Protein AF-A0A6P0UBP1-F1 (afdb_monomer_lite)

Foldseek 3Di:
DVVVVVVVCVVCVVVVVVVVVVVVCCVVPVCCPPLVVVQVVLLVVLVVLLLCLVQVVQVVVVAGAPQSVLLVVVLCLQLLLLQADLPDPPHLDVVHDHDDSVPSVVVSVVSSVVLVVQLVCCCVPVVPGSVVSNVVSNVVSVVVSQVSCQDPPVGNDDRDRGDPVVCCCQQNFDDDPPDTHGVSSVVSVVVVCVVVVVD

Radius of gyration: 21.6 Å; chains: 1; bounding box: 49×69×54 Å

Structure (mmCIF, N/CA/C/O backbone):
data_AF-A0A6P0UBP1-F1
#
_entry.id   AF-A0A6P0UBP1-F1
#
loop_
_atom_site.group_PDB
_atom_site.id
_atom_site.type_symbol
_atom_site.label_atom_id
_atom_site.label_alt_id
_atom_site.label_comp_id
_atom_site.label_asym_id
_atom_site.label_entity_id
_atom_site.label_seq_id
_atom_site.pdbx_PDB_ins_code
_atom_site.Cartn_x
_atom_site.Cartn_y
_atom_site.Cartn_z
_atom_site.occupancy
_atom_site.B_iso_or_equiv
_atom_site.auth_seq_id
_atom_site.auth_comp_id
_atom_site.auth_asym_id
_atom_site.auth_atom_id
_atom_site.pdbx_PDB_model_num
ATOM 1 N N . MET A 1 1 ? -15.868 47.331 -13.876 1.00 67.62 1 MET A N 1
ATOM 2 C CA . MET A 1 1 ? -14.849 46.572 -14.632 1.00 67.62 1 MET A CA 1
ATOM 3 C C . MET A 1 1 ? -13.857 45.851 -13.717 1.00 67.62 1 MET A C 1
ATOM 5 O O . MET A 1 1 ? -13.896 44.632 -13.694 1.00 67.62 1 MET A O 1
ATOM 9 N N . ILE A 1 2 ? -13.060 46.547 -12.890 1.00 74.06 2 ILE A N 1
ATOM 10 C CA . ILE A 1 2 ? -12.062 45.907 -11.998 1.00 74.06 2 ILE A CA 1
ATOM 11 C C . ILE A 1 2 ? -12.699 44.874 -11.054 1.00 74.06 2 ILE A C 1
ATOM 13 O O . ILE A 1 2 ? -12.307 43.718 -11.100 1.00 74.06 2 ILE A O 1
ATOM 17 N N . LYS A 1 3 ? -13.760 45.232 -10.310 1.00 76.06 3 LYS A N 1
ATOM 18 C CA . LYS A 1 3 ? -14.476 44.295 -9.412 1.00 76.06 3 LYS A CA 1
ATOM 19 C C . LYS A 1 3 ? -15.009 43.037 -10.115 1.00 76.06 3 LYS A C 1
ATOM 21 O O . LYS A 1 3 ? -15.098 41.980 -9.509 1.00 76.06 3 LYS A O 1
ATOM 26 N N . GLN A 1 4 ? -15.358 43.145 -11.396 1.00 77.88 4 GLN A N 1
ATOM 27 C CA . GLN A 1 4 ? -15.897 42.035 -12.183 1.00 77.88 4 GLN A CA 1
ATOM 28 C C . GLN A 1 4 ? -14.786 41.056 -12.588 1.00 77.88 4 GLN A C 1
ATOM 30 O O . GLN A 1 4 ? -14.980 39.847 -12.516 1.00 77.88 4 GLN A O 1
ATOM 35 N N . ILE A 1 5 ? -13.599 41.582 -12.912 1.00 79.31 5 ILE A N 1
ATOM 36 C CA . ILE A 1 5 ? -12.385 40.793 -13.152 1.00 79.31 5 ILE A CA 1
ATOM 37 C C . ILE A 1 5 ? -11.929 40.118 -11.853 1.00 79.31 5 ILE A C 1
ATOM 39 O O . ILE A 1 5 ? -11.641 38.926 -11.860 1.00 79.31 5 ILE A O 1
ATOM 43 N N . THR A 1 6 ? -11.922 40.835 -10.722 1.00 80.44 6 THR A N 1
ATOM 44 C CA . THR A 1 6 ? -11.513 40.262 -9.428 1.00 80.44 6 THR A CA 1
ATOM 45 C C . THR A 1 6 ? -12.426 39.113 -9.005 1.00 80.44 6 THR A C 1
ATOM 47 O O . THR A 1 6 ? -11.935 38.059 -8.617 1.00 80.44 6 THR A O 1
ATOM 50 N N . ASN A 1 7 ? -13.744 39.268 -9.157 1.00 82.31 7 ASN A N 1
ATOM 51 C CA . ASN A 1 7 ? -14.704 38.209 -8.838 1.00 82.31 7 ASN A CA 1
ATOM 52 C C . ASN A 1 7 ? -14.548 36.988 -9.756 1.00 82.31 7 ASN A C 1
ATOM 54 O O . ASN A 1 7 ? -14.632 35.855 -9.290 1.00 82.31 7 ASN A O 1
ATOM 58 N N . TRP A 1 8 ? -14.276 37.195 -11.048 1.00 88.19 8 TRP A N 1
ATOM 59 C CA . TRP A 1 8 ? -14.018 36.093 -11.976 1.00 88.19 8 TRP A CA 1
ATOM 60 C C . TRP A 1 8 ? -12.727 35.337 -11.630 1.00 88.19 8 TRP A C 1
ATOM 62 O O . TRP A 1 8 ? -12.721 34.106 -11.630 1.00 88.19 8 TRP A O 1
ATOM 72 N N . VAL A 1 9 ? -11.657 36.057 -11.276 1.00 86.44 9 VAL A N 1
ATOM 73 C CA . VAL A 1 9 ? -10.382 35.467 -10.835 1.00 86.44 9 VAL A CA 1
ATOM 74 C C . VAL A 1 9 ? -10.560 34.699 -9.531 1.00 86.44 9 VAL A C 1
ATOM 76 O O . VAL A 1 9 ? -10.095 33.571 -9.433 1.00 86.44 9 VAL A O 1
ATOM 79 N N . MET A 1 10 ? -11.264 35.264 -8.549 1.00 86.88 10 MET A N 1
ATOM 80 C CA . MET A 1 10 ? -11.514 34.592 -7.272 1.00 86.88 10 MET A CA 1
ATOM 81 C C . MET A 1 10 ? -12.357 33.323 -7.439 1.00 86.88 10 MET A C 1
ATOM 83 O O . MET A 1 10 ? -12.044 32.305 -6.827 1.00 86.88 10 MET A O 1
ATOM 87 N N . ASN A 1 11 ? -13.361 33.346 -8.318 1.00 90.44 11 ASN A N 1
ATOM 88 C CA . ASN A 1 11 ? -14.193 32.174 -8.597 1.00 90.44 11 ASN A CA 1
ATOM 89 C C . ASN A 1 11 ? -13.438 31.066 -9.352 1.00 90.44 11 ASN A C 1
ATOM 91 O O . ASN A 1 11 ? -13.794 29.898 -9.228 1.00 90.44 11 ASN A O 1
ATOM 95 N N . ASN A 1 12 ? -12.390 31.411 -10.108 1.00 92.56 12 ASN A N 1
ATOM 96 C CA . ASN A 1 12 ? -11.576 30.463 -10.879 1.00 92.56 12 ASN A CA 1
ATOM 97 C C . ASN A 1 12 ? -10.150 30.302 -10.329 1.00 92.56 12 ASN A C 1
ATOM 99 O O . ASN A 1 12 ? -9.279 29.768 -11.018 1.00 92.56 12 ASN A O 1
ATOM 103 N N . ALA A 1 13 ? -9.896 30.746 -9.095 1.00 91.00 13 ALA A N 1
ATOM 104 C CA . ALA A 1 13 ? -8.548 30.854 -8.545 1.00 91.00 13 ALA A CA 1
ATOM 105 C C . ALA A 1 13 ? -7.809 29.508 -8.544 1.00 91.00 13 ALA A C 1
ATOM 107 O O . ALA A 1 13 ? -6.646 29.457 -8.927 1.00 91.00 13 ALA A O 1
ATOM 108 N N . ILE A 1 14 ? -8.493 28.410 -8.200 1.00 93.06 14 ILE A N 1
ATOM 109 C CA . ILE A 1 14 ? -7.911 27.057 -8.211 1.00 93.06 14 ILE A CA 1
ATOM 110 C C . ILE A 1 14 ? -7.446 26.658 -9.615 1.00 93.06 14 ILE A C 1
ATOM 112 O O . ILE A 1 14 ? -6.337 26.152 -9.767 1.00 93.06 14 ILE A O 1
ATOM 116 N N . TYR A 1 15 ? -8.255 26.914 -10.646 1.00 92.50 15 TYR A N 1
ATOM 117 C CA . TYR A 1 15 ? -7.890 26.589 -12.026 1.00 92.50 15 TYR A CA 1
ATOM 118 C C . TYR A 1 15 ? -6.732 27.457 -12.520 1.00 92.50 15 TYR A C 1
ATOM 120 O O . TYR A 1 15 ? -5.815 26.950 -13.161 1.00 92.50 15 TYR A O 1
ATOM 128 N N . LEU A 1 16 ? -6.735 28.749 -12.179 1.00 91.81 16 LEU A N 1
ATOM 129 C CA . LEU A 1 16 ? -5.646 29.665 -12.523 1.00 91.81 16 LEU A CA 1
ATOM 130 C C . LEU A 1 16 ? -4.331 29.255 -11.852 1.00 91.81 16 LEU A C 1
ATOM 132 O O . LEU A 1 16 ? -3.299 29.202 -12.518 1.00 91.81 16 LEU A O 1
ATOM 136 N N . VAL A 1 17 ? -4.372 28.912 -10.563 1.00 93.19 17 VAL A N 1
ATOM 137 C CA . VAL A 1 17 ? -3.209 28.407 -9.822 1.00 93.19 17 VAL A CA 1
ATOM 138 C C . VAL A 1 17 ? -2.720 27.088 -10.420 1.00 93.19 17 VAL A C 1
ATOM 140 O O . VAL A 1 17 ? -1.518 26.935 -10.613 1.00 93.19 17 VAL A O 1
ATOM 143 N N . LEU A 1 18 ? -3.622 26.165 -10.773 1.00 92.19 18 LEU A N 1
ATOM 144 C CA . LEU A 1 18 ? -3.266 24.899 -11.420 1.00 92.19 18 LEU A CA 1
ATOM 145 C C . LEU A 1 18 ? -2.544 25.129 -12.753 1.00 92.19 18 LEU A C 1
ATOM 147 O O . LEU A 1 18 ? -1.482 24.556 -12.972 1.00 92.19 18 LEU A O 1
ATOM 151 N N . VAL A 1 19 ? -3.087 25.981 -13.628 1.00 92.75 19 VAL A N 1
ATOM 152 C CA . VAL A 1 19 ? -2.469 26.294 -14.928 1.00 92.75 19 VAL A CA 1
ATOM 153 C C . VAL A 1 19 ? -1.099 26.941 -14.737 1.00 92.75 19 VAL A C 1
ATOM 155 O O . VAL A 1 19 ? -0.136 26.538 -15.386 1.00 92.75 19 VAL A O 1
ATOM 158 N N . LEU A 1 20 ? -0.985 27.903 -13.82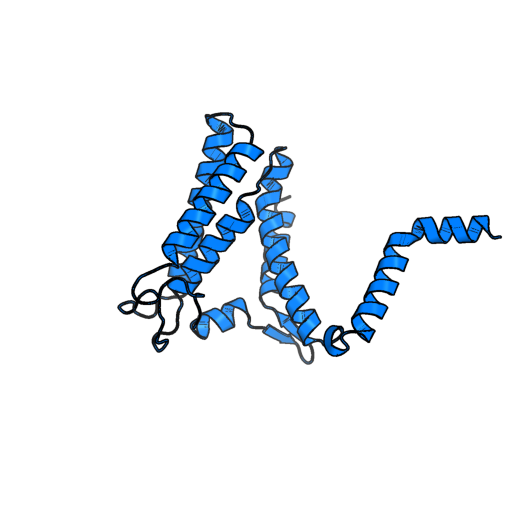0 1.00 93.69 20 LEU A N 1
ATOM 159 C CA . LEU A 1 20 ? 0.281 28.577 -13.535 1.00 93.69 20 LEU A CA 1
ATOM 160 C C . LEU A 1 20 ? 1.331 27.590 -13.005 1.00 93.69 20 LEU A C 1
ATOM 162 O O . LEU A 1 20 ? 2.481 27.618 -13.441 1.00 93.69 20 LEU A O 1
ATOM 166 N N . LEU A 1 21 ? 0.923 26.672 -12.128 1.00 92.00 21 LEU A N 1
ATOM 167 C CA . LEU A 1 21 ? 1.780 25.620 -11.589 1.00 92.00 21 LEU A CA 1
ATOM 168 C C . LEU A 1 21 ? 2.218 24.625 -12.674 1.00 92.00 21 LEU A C 1
ATOM 170 O O . LEU A 1 21 ? 3.392 24.270 -12.724 1.00 92.00 21 LEU A O 1
ATOM 174 N N . LEU A 1 22 ? 1.321 24.226 -13.583 1.00 89.62 22 LEU A N 1
ATOM 175 C CA . LEU A 1 22 ? 1.662 23.365 -14.722 1.00 89.62 22 LEU A CA 1
ATOM 176 C C . LEU A 1 22 ? 2.688 24.026 -15.649 1.00 89.62 22 LEU A C 1
ATOM 178 O O . LEU A 1 22 ? 3.650 23.371 -16.051 1.00 89.62 22 LEU A O 1
ATOM 182 N N . ILE A 1 23 ? 2.520 25.317 -15.951 1.00 92.06 23 ILE A N 1
ATOM 183 C CA . ILE A 1 23 ? 3.485 26.080 -16.754 1.00 92.06 23 ILE A CA 1
ATOM 184 C C . ILE A 1 23 ? 4.836 26.131 -16.035 1.00 92.06 23 ILE A C 1
ATOM 186 O O . ILE A 1 23 ? 5.855 25.792 -16.633 1.00 92.06 23 ILE A O 1
ATOM 190 N N . ALA A 1 24 ? 4.851 26.493 -14.749 1.00 93.31 24 ALA A N 1
ATOM 191 C CA . ALA A 1 24 ? 6.080 26.579 -13.965 1.00 93.31 24 ALA A CA 1
ATOM 192 C C . ALA A 1 24 ? 6.831 25.236 -13.913 1.00 93.31 24 ALA A C 1
ATOM 194 O O . ALA A 1 24 ? 8.033 25.195 -14.169 1.00 93.31 24 ALA A O 1
ATOM 195 N N . ILE A 1 25 ? 6.125 24.133 -13.646 1.00 88.62 25 ILE A N 1
ATOM 196 C CA . ILE A 1 25 ? 6.719 22.790 -13.600 1.00 88.62 25 ILE A CA 1
ATOM 197 C C . ILE A 1 25 ? 7.245 22.376 -14.974 1.00 88.62 25 ILE A C 1
ATOM 199 O O . ILE A 1 25 ? 8.345 21.844 -15.051 1.00 88.62 25 ILE A O 1
ATOM 203 N N . THR A 1 26 ? 6.508 22.656 -16.050 1.00 88.88 26 THR A N 1
ATOM 204 C CA . THR A 1 26 ? 6.936 22.317 -17.417 1.00 88.88 26 THR A CA 1
ATOM 205 C C . THR A 1 26 ? 8.206 23.071 -17.816 1.00 88.88 26 THR A C 1
ATOM 207 O O . THR A 1 26 ? 9.082 22.504 -18.461 1.00 88.88 26 THR A O 1
ATOM 210 N N . VAL A 1 27 ? 8.333 24.340 -17.416 1.00 91.62 27 VAL A N 1
ATOM 211 C CA . VAL A 1 27 ? 9.541 25.139 -17.681 1.00 91.62 27 VAL A CA 1
ATOM 212 C C . VAL A 1 27 ? 10.742 24.611 -16.889 1.00 91.62 27 VAL A C 1
ATOM 214 O O . VAL A 1 27 ? 11.847 24.565 -17.420 1.00 91.62 27 VAL A O 1
ATOM 217 N N . ILE A 1 28 ? 10.536 24.199 -15.633 1.00 91.62 28 ILE A N 1
ATOM 218 C CA . ILE A 1 28 ? 11.605 23.670 -14.767 1.00 91.62 28 ILE A CA 1
ATOM 219 C C . ILE A 1 28 ? 12.001 22.239 -15.166 1.00 91.62 28 ILE A C 1
ATOM 221 O O . ILE A 1 28 ? 13.173 21.877 -15.093 1.00 91.62 28 ILE A O 1
ATOM 225 N N . SER A 1 29 ? 11.036 21.420 -15.581 1.00 86.94 29 SER A N 1
ATOM 226 C CA . SER A 1 29 ? 11.220 20.021 -15.964 1.00 86.94 29 SER A CA 1
ATOM 227 C C . SER A 1 29 ? 10.433 19.730 -17.247 1.00 86.94 29 SER A C 1
ATOM 229 O O . SER A 1 29 ? 9.265 19.337 -17.183 1.00 86.94 29 SER A O 1
ATOM 231 N N . PRO A 1 30 ? 11.062 19.893 -18.426 1.00 81.19 30 PRO A N 1
ATOM 232 C CA . PRO A 1 30 ? 10.423 19.627 -19.718 1.00 81.19 30 PRO A CA 1
ATOM 233 C C . PRO A 1 30 ? 9.911 18.186 -19.845 1.00 81.19 30 PRO A C 1
ATOM 235 O O . PRO A 1 30 ? 8.901 17.933 -20.501 1.00 81.19 30 PRO A O 1
ATOM 238 N N . ASP A 1 31 ? 10.561 17.250 -19.146 1.00 83.06 31 ASP A N 1
ATOM 239 C CA . ASP A 1 31 ? 10.166 15.844 -19.105 1.00 83.06 31 ASP A CA 1
ATOM 240 C C . ASP A 1 31 ? 8.801 15.628 -18.442 1.00 83.06 31 ASP A C 1
ATOM 242 O O . ASP A 1 31 ? 8.180 14.582 -18.642 1.00 83.06 31 ASP A O 1
ATOM 246 N N . PHE A 1 32 ? 8.290 16.591 -17.669 1.00 82.94 32 PHE A N 1
ATOM 247 C CA . PHE A 1 32 ? 6.995 16.489 -16.994 1.00 82.94 32 PHE A CA 1
ATOM 248 C C . PHE A 1 32 ? 5.847 16.163 -17.961 1.00 82.94 32 PHE A C 1
ATOM 250 O O . PHE A 1 32 ? 4.987 15.350 -17.629 1.00 82.94 32 PHE A O 1
ATOM 257 N N . LEU A 1 33 ? 5.865 16.735 -19.171 1.00 82.00 33 LEU A N 1
ATOM 258 C CA . LEU A 1 33 ? 4.826 16.510 -20.182 1.00 82.00 33 LEU A CA 1
ATOM 259 C C . LEU A 1 33 ? 5.027 15.237 -21.018 1.00 82.00 33 LEU A C 1
ATOM 261 O O . LEU A 1 33 ? 4.259 14.981 -21.947 1.00 82.00 33 LEU A O 1
ATOM 265 N N . THR A 1 34 ? 6.039 14.424 -20.716 1.00 86.44 34 THR A N 1
ATOM 266 C CA . THR A 1 34 ? 6.262 13.170 -21.441 1.00 86.44 34 THR A CA 1
ATOM 267 C C . THR A 1 34 ? 5.160 12.158 -21.142 1.00 86.44 34 THR A C 1
ATOM 269 O O . THR A 1 34 ? 4.680 12.031 -20.013 1.00 86.44 34 THR A O 1
ATOM 272 N N . VAL A 1 35 ? 4.794 11.371 -22.158 1.00 82.12 35 VAL A N 1
ATOM 273 C CA . VAL A 1 35 ? 3.795 10.294 -22.036 1.00 82.12 35 VAL A CA 1
ATOM 274 C C . VAL A 1 35 ? 4.178 9.311 -20.923 1.00 82.12 35 VAL A C 1
ATOM 276 O O . VAL A 1 35 ? 3.316 8.863 -20.171 1.00 82.12 35 VAL A O 1
ATOM 279 N N . ASN A 1 36 ? 5.476 9.045 -20.751 1.00 83.19 36 ASN A N 1
ATOM 280 C CA . ASN A 1 36 ? 5.981 8.180 -19.690 1.00 83.19 36 ASN A CA 1
ATOM 281 C C . ASN A 1 36 ? 5.709 8.746 -18.283 1.00 83.19 36 ASN A C 1
ATOM 283 O O . ASN A 1 36 ? 5.250 8.018 -17.404 1.00 83.19 36 ASN A O 1
ATOM 287 N N . ASN A 1 37 ? 5.917 10.048 -18.062 1.00 86.12 37 ASN A N 1
ATOM 288 C CA . ASN A 1 37 ? 5.605 10.661 -16.769 1.00 86.12 37 ASN A CA 1
ATOM 289 C C . ASN A 1 37 ? 4.101 10.684 -16.492 1.00 86.12 37 ASN A C 1
ATOM 291 O O . ASN A 1 37 ? 3.683 10.329 -15.388 1.00 86.12 37 ASN A O 1
ATOM 295 N N . PHE A 1 38 ? 3.273 10.993 -17.493 1.00 84.62 38 PHE A N 1
ATOM 296 C CA . PHE A 1 38 ? 1.819 10.859 -17.362 1.00 84.62 38 PHE A CA 1
ATOM 297 C C . PHE A 1 38 ? 1.407 9.434 -16.980 1.00 84.62 38 PHE A C 1
ATOM 299 O O . PHE A 1 38 ? 0.596 9.241 -16.072 1.00 84.62 38 PHE A O 1
ATOM 306 N N . ARG A 1 39 ? 2.010 8.425 -17.612 1.00 84.12 39 ARG A N 1
ATOM 307 C CA . ARG A 1 39 ? 1.770 7.011 -17.317 1.00 84.12 39 ARG A CA 1
ATOM 308 C C . ARG A 1 39 ? 2.142 6.643 -15.876 1.00 84.12 39 ARG A C 1
ATOM 310 O O . ARG A 1 39 ? 1.364 5.973 -15.190 1.00 84.12 39 ARG A O 1
ATOM 317 N N . LEU A 1 40 ? 3.290 7.109 -15.386 1.00 86.06 40 LEU A N 1
ATOM 318 C CA . LEU A 1 40 ? 3.711 6.906 -13.996 1.00 86.06 40 LEU A CA 1
ATOM 319 C C . LEU A 1 40 ? 2.757 7.591 -13.010 1.00 86.06 40 LEU A C 1
ATOM 321 O O . LEU A 1 40 ? 2.355 6.973 -12.022 1.00 86.06 40 LEU A O 1
ATOM 325 N N . ILE A 1 41 ? 2.333 8.825 -13.296 1.00 88.69 41 ILE A N 1
ATOM 326 C CA . ILE A 1 41 ? 1.354 9.554 -12.476 1.00 88.69 41 ILE A CA 1
ATOM 327 C C . ILE A 1 41 ? 0.034 8.778 -12.401 1.00 88.69 41 ILE A C 1
ATOM 329 O O . ILE A 1 41 ? -0.484 8.562 -11.304 1.00 88.69 41 ILE A O 1
ATOM 333 N N . LEU A 1 42 ? -0.488 8.307 -13.538 1.00 86.88 42 LEU A N 1
ATOM 334 C CA . LEU A 1 42 ? -1.724 7.519 -13.587 1.00 86.88 42 LEU A CA 1
ATOM 335 C C . LEU A 1 42 ? -1.598 6.199 -12.823 1.00 86.88 42 LEU A C 1
ATOM 337 O O . LEU A 1 42 ? -2.518 5.811 -12.102 1.00 86.88 42 LEU A O 1
ATOM 341 N N . THR A 1 43 ? -0.450 5.533 -12.926 1.00 87.56 43 THR A N 1
ATOM 342 C CA . THR A 1 43 ? -0.165 4.296 -12.189 1.00 87.56 43 THR A CA 1
ATOM 343 C C . THR A 1 43 ? -0.187 4.538 -10.677 1.00 87.56 43 THR A C 1
ATOM 345 O O . THR A 1 43 ? -0.839 3.804 -9.932 1.00 87.56 43 THR A O 1
ATOM 348 N N . GLN A 1 44 ? 0.449 5.616 -10.212 1.00 89.31 44 GLN A N 1
ATOM 349 C CA . GLN A 1 44 ? 0.461 5.977 -8.792 1.00 89.31 44 GLN A CA 1
ATOM 350 C C . GLN A 1 44 ? -0.916 6.421 -8.284 1.00 89.31 44 GLN A C 1
ATOM 352 O O . GLN A 1 44 ? -1.306 6.085 -7.161 1.00 89.31 44 GLN A O 1
ATOM 357 N N . ALA A 1 45 ? -1.672 7.155 -9.102 1.00 91.38 45 ALA A N 1
ATOM 358 C CA . ALA A 1 45 ? -3.042 7.540 -8.789 1.00 91.38 45 ALA A CA 1
ATOM 359 C C . ALA A 1 45 ? -3.959 6.310 -8.670 1.00 91.38 45 ALA A C 1
ATOM 361 O O . ALA A 1 45 ? -4.735 6.217 -7.721 1.00 91.38 45 ALA A O 1
ATOM 362 N N . SER A 1 46 ? -3.813 5.335 -9.571 1.00 91.38 46 SER A N 1
ATOM 363 C CA . SER A 1 46 ? -4.610 4.100 -9.602 1.00 91.38 46 SER A CA 1
ATOM 364 C C . SER A 1 46 ? -4.494 3.303 -8.303 1.00 91.38 46 SER A C 1
ATOM 366 O O . SER A 1 46 ? -5.512 2.953 -7.701 1.00 91.38 46 SER A O 1
ATOM 368 N N . THR A 1 47 ? -3.269 3.103 -7.807 1.00 90.06 47 THR A N 1
ATOM 369 C CA . THR A 1 47 ? -3.024 2.427 -6.523 1.00 90.06 47 THR A CA 1
ATOM 370 C C . THR A 1 47 ? -3.673 3.177 -5.358 1.00 90.06 47 THR A C 1
ATOM 372 O O . THR A 1 47 ? -4.306 2.563 -4.501 1.00 90.06 47 THR A O 1
ATOM 375 N N . ARG A 1 48 ? -3.581 4.514 -5.332 1.00 91.44 48 ARG A N 1
ATOM 376 C CA . ARG A 1 48 ? -4.207 5.338 -4.281 1.00 91.44 48 ARG A CA 1
ATOM 377 C C . ARG A 1 48 ? -5.730 5.243 -4.301 1.00 91.44 48 ARG A C 1
ATOM 379 O O . ARG A 1 48 ? -6.331 5.184 -3.233 1.00 91.44 48 ARG A O 1
ATOM 386 N N . ILE A 1 49 ? -6.342 5.194 -5.485 1.00 92.44 49 ILE A N 1
ATOM 387 C CA . ILE A 1 49 ? -7.794 5.037 -5.631 1.00 92.44 49 ILE A CA 1
ATOM 388 C C . ILE A 1 49 ? -8.248 3.688 -5.068 1.00 92.44 49 ILE A C 1
ATOM 390 O O . ILE A 1 49 ? -9.206 3.659 -4.304 1.00 92.44 49 ILE A O 1
ATOM 394 N N . ILE A 1 50 ? -7.549 2.589 -5.373 1.00 91.50 50 ILE A N 1
ATOM 395 C CA . ILE A 1 50 ? -7.895 1.259 -4.836 1.00 91.50 50 ILE A CA 1
ATOM 396 C C . ILE A 1 50 ? -7.891 1.276 -3.301 1.00 91.50 50 ILE A C 1
ATOM 398 O O . ILE A 1 50 ? -8.833 0.798 -2.670 1.00 91.50 50 ILE A O 1
ATOM 402 N N . ILE A 1 51 ? -6.864 1.877 -2.694 1.00 92.00 51 ILE A N 1
ATOM 403 C CA . ILE A 1 51 ? -6.770 2.005 -1.232 1.00 92.00 51 ILE A CA 1
ATOM 404 C C . ILE A 1 51 ? -7.906 2.881 -0.691 1.00 92.00 51 ILE A C 1
ATOM 406 O O . ILE A 1 51 ? -8.554 2.511 0.286 1.00 92.00 51 ILE A O 1
ATOM 410 N N . ALA A 1 52 ? -8.175 4.021 -1.334 1.00 91.62 52 ALA A N 1
ATOM 411 C CA . ALA A 1 52 ? -9.238 4.937 -0.929 1.00 91.62 52 ALA A CA 1
ATOM 412 C C . ALA A 1 52 ? -10.623 4.276 -0.977 1.00 91.62 52 ALA A C 1
ATOM 414 O O . ALA A 1 52 ? -11.425 4.483 -0.071 1.00 91.62 52 ALA A O 1
ATOM 415 N N . LEU A 1 53 ? -10.885 3.441 -1.986 1.00 90.88 53 LEU A N 1
ATOM 416 C CA . LEU A 1 53 ? -12.122 2.668 -2.092 1.00 90.88 53 LEU A CA 1
ATOM 417 C C . LEU A 1 53 ? -12.268 1.667 -0.938 1.00 90.88 53 LEU A C 1
ATOM 419 O O . LEU A 1 53 ? -13.355 1.549 -0.377 1.00 90.88 53 LEU A O 1
ATOM 423 N N . GLY A 1 54 ? -11.178 1.006 -0.535 1.00 88.31 54 GLY A N 1
ATOM 424 C CA . GLY A 1 54 ? -11.177 0.120 0.634 1.00 88.31 54 GLY A CA 1
ATOM 425 C C . GLY A 1 54 ? -11.462 0.858 1.947 1.00 88.31 54 GLY A C 1
ATOM 426 O O . GLY A 1 54 ? -12.298 0.426 2.738 1.00 88.31 54 GLY A O 1
ATOM 427 N N . VAL A 1 55 ? -10.818 2.010 2.161 1.00 90.94 55 VAL A N 1
ATOM 428 C CA . VAL A 1 55 ? -11.018 2.842 3.366 1.00 90.94 55 VAL A CA 1
ATOM 429 C C . VAL A 1 55 ? -12.380 3.552 3.365 1.00 90.94 55 VAL A C 1
ATOM 431 O O . VAL A 1 55 ? -12.904 3.889 4.428 1.00 90.94 55 VAL A O 1
ATOM 434 N N . GLY A 1 56 ? -13.000 3.735 2.196 1.00 89.75 56 GLY A N 1
ATOM 435 C CA . GLY A 1 56 ? -14.300 4.391 2.039 1.00 89.75 56 GLY A CA 1
ATOM 436 C C . GLY A 1 56 ? -15.399 3.797 2.923 1.00 89.75 56 GLY A C 1
ATOM 437 O O . GLY A 1 56 ? -16.160 4.550 3.529 1.00 89.75 56 GLY A O 1
ATOM 438 N N . GLY A 1 57 ? -15.432 2.470 3.092 1.00 85.50 57 GLY A N 1
ATOM 439 C CA . GLY A 1 57 ? -16.389 1.811 3.991 1.00 85.50 57 GLY A CA 1
ATOM 440 C C . GLY A 1 57 ? -16.258 2.262 5.452 1.00 85.50 57 GLY A C 1
ATOM 441 O O . GLY A 1 57 ? -17.259 2.503 6.122 1.00 85.50 57 GLY A O 1
ATOM 442 N N . ILE A 1 58 ? -15.026 2.469 5.926 1.00 88.56 58 ILE A N 1
ATOM 443 C CA . ILE A 1 58 ? -14.744 2.936 7.292 1.00 88.56 58 ILE A CA 1
ATOM 444 C C . ILE A 1 58 ? -15.195 4.394 7.456 1.00 88.56 58 ILE A C 1
ATOM 446 O O . ILE A 1 58 ? -15.800 4.747 8.470 1.00 88.56 58 ILE A O 1
ATOM 450 N N . LEU A 1 59 ? -14.964 5.231 6.441 1.00 89.06 59 LEU A N 1
ATOM 451 C CA . LEU A 1 59 ? -15.387 6.636 6.451 1.00 89.06 59 LEU A CA 1
ATOM 452 C C . LEU A 1 59 ? -16.913 6.783 6.508 1.00 89.06 59 LEU A C 1
ATOM 454 O O . LEU A 1 59 ? -17.410 7.644 7.231 1.00 89.06 59 LEU A O 1
ATOM 458 N N . ILE A 1 60 ? -17.661 5.923 5.808 1.00 88.25 60 ILE A N 1
ATOM 459 C CA . ILE A 1 60 ? -19.135 5.918 5.857 1.00 88.25 60 ILE A CA 1
ATOM 460 C C . ILE A 1 60 ? -19.630 5.621 7.278 1.00 88.25 60 ILE A C 1
ATOM 462 O O . ILE A 1 60 ? -20.592 6.232 7.739 1.00 88.25 60 ILE A O 1
ATOM 466 N N . THR A 1 61 ? -18.931 4.754 8.014 1.00 84.75 61 THR A N 1
ATOM 467 C CA . THR A 1 61 ? -19.229 4.470 9.430 1.00 84.75 61 THR A CA 1
ATOM 468 C C . THR A 1 61 ? -18.765 5.564 10.404 1.00 84.75 61 THR A C 1
ATOM 470 O O . THR A 1 61 ? -18.732 5.331 11.608 1.00 84.75 61 THR A O 1
ATOM 473 N N . GLN A 1 62 ? -18.393 6.752 9.905 1.00 85.56 62 GLN A N 1
ATOM 474 C CA . GLN A 1 62 ? -17.803 7.860 10.676 1.00 85.56 62 GLN A CA 1
ATOM 475 C C . GLN A 1 62 ? -16.490 7.489 11.390 1.00 85.56 62 GLN A C 1
ATOM 477 O O . GLN A 1 62 ? -16.059 8.162 12.327 1.00 85.56 62 GLN A O 1
ATOM 482 N N . GLY A 1 63 ? -15.839 6.415 10.944 1.00 87.56 63 GLY A N 1
ATOM 483 C CA . GLY A 1 63 ? -14.520 6.017 11.405 1.00 87.56 63 GLY A CA 1
ATOM 484 C C . GLY A 1 63 ? -13.404 6.726 10.643 1.00 87.56 63 GLY A C 1
ATOM 485 O O . GLY A 1 63 ? -13.617 7.518 9.728 1.00 87.56 63 GLY A O 1
ATOM 486 N N . THR A 1 64 ? -12.165 6.416 11.005 1.00 91.12 64 THR A N 1
ATOM 487 C CA . THR A 1 64 ? -10.969 6.856 10.278 1.00 91.12 64 THR A CA 1
ATOM 488 C C . THR A 1 64 ? -9.966 5.713 10.268 1.00 91.12 64 THR A C 1
ATOM 490 O O . THR A 1 64 ? -9.875 4.983 11.254 1.00 91.12 64 THR A O 1
ATOM 493 N N . ASP A 1 65 ? -9.208 5.570 9.180 1.00 92.19 65 ASP A N 1
ATOM 494 C CA . ASP A 1 65 ? -8.120 4.599 9.082 1.00 92.19 65 ASP A CA 1
ATOM 495 C C . ASP A 1 65 ? -6.811 5.260 8.642 1.00 92.19 65 ASP A C 1
ATOM 497 O O . ASP A 1 65 ? -6.635 5.633 7.482 1.00 92.19 65 ASP A O 1
ATOM 501 N N . LEU A 1 66 ? -5.884 5.398 9.593 1.00 92.38 66 LEU A N 1
ATOM 502 C CA . LEU A 1 66 ? -4.522 5.878 9.341 1.00 92.38 66 LEU A CA 1
ATOM 503 C C . LEU A 1 66 ? -3.562 4.728 8.983 1.00 92.38 66 LEU A C 1
ATOM 505 O O . LEU A 1 66 ? -2.472 4.959 8.457 1.00 92.38 66 LEU A O 1
ATOM 509 N N . SER A 1 67 ? -3.952 3.483 9.260 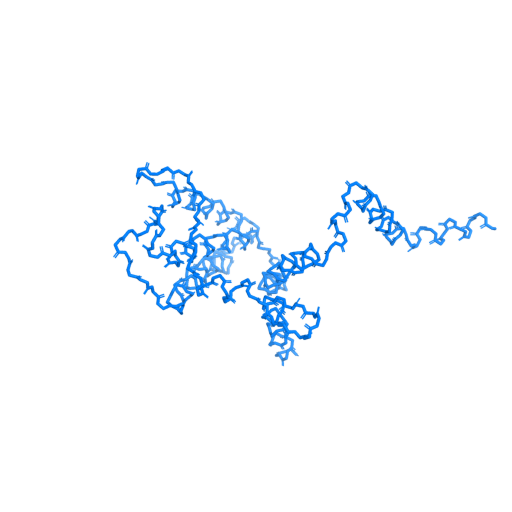1.00 93.94 67 SER A N 1
ATOM 510 C CA . SER A 1 67 ? -3.105 2.300 9.113 1.00 93.94 67 SER A CA 1
ATOM 511 C C . SER A 1 67 ? -3.075 1.740 7.693 1.00 93.94 67 SER A C 1
ATOM 513 O O . SER A 1 67 ? -2.081 1.108 7.331 1.00 93.94 67 SER A O 1
ATOM 515 N N . ALA A 1 68 ? -4.094 2.012 6.868 1.00 92.50 68 ALA A N 1
ATOM 516 C CA . ALA A 1 68 ? -4.246 1.456 5.519 1.00 92.50 68 ALA A CA 1
ATOM 517 C C . ALA A 1 68 ? -2.974 1.557 4.659 1.00 92.50 68 ALA A C 1
ATOM 519 O O . ALA A 1 68 ? -2.536 0.572 4.066 1.00 92.50 68 ALA A O 1
ATOM 520 N N . GLY A 1 69 ? -2.317 2.722 4.650 1.00 92.19 69 GLY A N 1
ATOM 521 C CA . GLY A 1 69 ? -1.075 2.913 3.895 1.00 92.19 69 GLY A CA 1
ATOM 522 C C . GLY A 1 69 ? 0.075 2.024 4.384 1.00 92.19 69 GLY A C 1
ATOM 523 O O . GLY A 1 69 ? 0.854 1.512 3.581 1.00 92.19 69 GLY A O 1
ATOM 524 N N . ARG A 1 70 ? 0.172 1.786 5.698 1.00 94.50 70 ARG A N 1
ATOM 525 C CA . ARG A 1 70 ? 1.187 0.893 6.276 1.00 94.50 70 ARG A CA 1
ATOM 526 C C . ARG A 1 70 ? 0.838 -0.580 6.083 1.00 94.50 70 ARG A C 1
ATOM 528 O O . ARG A 1 70 ? 1.749 -1.351 5.800 1.00 94.50 70 ARG A O 1
ATOM 535 N N . ILE A 1 71 ? -0.442 -0.955 6.152 1.00 95.56 71 ILE A N 1
ATOM 536 C CA . ILE A 1 71 ? -0.920 -2.315 5.843 1.00 95.56 71 ILE A CA 1
ATOM 537 C C . ILE A 1 71 ? -0.580 -2.683 4.393 1.00 95.56 71 ILE A C 1
ATOM 539 O O . ILE A 1 71 ? -0.035 -3.757 4.143 1.00 95.56 71 ILE A O 1
ATOM 543 N N . VAL A 1 72 ? -0.821 -1.776 3.440 1.00 94.06 72 VAL A N 1
ATOM 544 C CA . VAL A 1 72 ? -0.418 -1.974 2.037 1.00 94.06 72 VAL A CA 1
ATOM 545 C C . VAL A 1 72 ? 1.103 -2.062 1.906 1.00 94.06 72 VAL A C 1
ATOM 547 O O . VAL A 1 72 ? 1.602 -2.885 1.144 1.00 94.06 72 VAL A O 1
ATOM 550 N N . GLY A 1 73 ? 1.849 -1.277 2.689 1.00 93.81 73 GLY A N 1
ATOM 551 C CA . GLY A 1 73 ? 3.309 -1.371 2.763 1.00 93.81 73 GLY A CA 1
ATOM 552 C C . GLY A 1 73 ? 3.810 -2.754 3.194 1.00 93.81 73 GLY A C 1
ATOM 553 O O . GLY A 1 73 ? 4.724 -3.279 2.565 1.00 93.81 73 GLY A O 1
ATOM 554 N N . VAL A 1 74 ? 3.186 -3.377 4.204 1.00 94.44 74 VAL A N 1
ATOM 5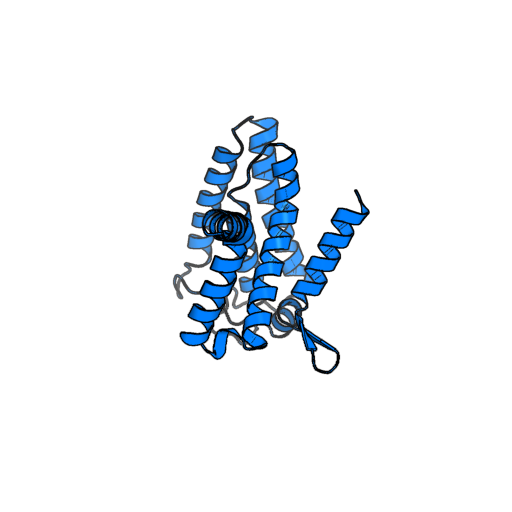55 C CA . VAL A 1 74 ? 3.478 -4.779 4.580 1.00 94.44 74 VAL A CA 1
ATOM 556 C C . VAL A 1 74 ? 3.213 -5.706 3.411 1.00 94.44 74 VAL A C 1
ATOM 558 O O . VAL A 1 74 ? 4.049 -6.544 3.089 1.00 94.44 74 VAL A O 1
ATOM 561 N N . GLY A 1 75 ? 2.064 -5.551 2.752 1.00 94.75 75 GLY A N 1
ATOM 562 C CA . GLY A 1 75 ? 1.726 -6.401 1.622 1.00 94.75 75 GLY A CA 1
ATOM 563 C C . GLY A 1 75 ? 2.720 -6.272 0.470 1.00 94.75 75 GLY A C 1
ATOM 564 O O . GLY A 1 75 ? 3.118 -7.278 -0.114 1.00 94.75 75 GLY A O 1
ATOM 565 N N . ALA A 1 76 ? 3.196 -5.058 0.189 1.00 93.06 76 ALA A N 1
ATOM 566 C CA . ALA A 1 76 ? 4.241 -4.819 -0.799 1.00 93.06 76 ALA A CA 1
ATOM 567 C C . ALA A 1 76 ? 5.559 -5.505 -0.408 1.00 93.06 76 ALA A C 1
ATOM 569 O O . ALA A 1 76 ? 6.146 -6.194 -1.232 1.00 93.06 76 ALA A O 1
ATOM 570 N N . VAL A 1 77 ? 5.988 -5.374 0.849 1.00 93.25 77 VAL A N 1
ATOM 571 C CA . VAL A 1 77 ? 7.205 -6.009 1.379 1.00 93.25 77 VAL A CA 1
ATOM 572 C C . VAL A 1 77 ? 7.116 -7.537 1.304 1.00 93.25 77 VAL A C 1
ATOM 574 O O . VAL A 1 77 ? 8.007 -8.173 0.750 1.00 93.25 77 VAL A O 1
ATOM 577 N N . LEU A 1 78 ? 6.019 -8.129 1.778 1.00 93.56 78 LEU A N 1
ATOM 578 C CA . LEU A 1 78 ? 5.823 -9.581 1.781 1.00 93.56 78 LEU A CA 1
ATOM 579 C C . LEU A 1 78 ? 5.718 -10.161 0.370 1.00 93.56 78 LEU A C 1
ATOM 581 O O . LEU A 1 78 ? 6.395 -11.139 0.052 1.00 93.56 78 LEU A O 1
ATOM 585 N N . SER A 1 79 ? 4.890 -9.561 -0.487 1.00 93.69 79 SER A N 1
ATOM 586 C CA . SER A 1 79 ? 4.754 -10.012 -1.875 1.00 93.69 79 SER A CA 1
ATOM 587 C C . SER A 1 79 ? 6.068 -9.862 -2.637 1.00 93.69 79 SER A C 1
ATOM 589 O O . SER A 1 79 ? 6.471 -10.803 -3.319 1.00 93.69 79 SER A O 1
ATOM 591 N N . ALA A 1 80 ? 6.782 -8.744 -2.460 1.00 92.56 80 ALA A N 1
ATOM 592 C CA . ALA A 1 80 ? 8.091 -8.537 -3.064 1.00 92.56 80 ALA A CA 1
ATOM 593 C C . ALA A 1 80 ? 9.100 -9.586 -2.592 1.00 92.56 80 ALA A C 1
ATOM 595 O O . ALA A 1 80 ? 9.785 -10.155 -3.431 1.00 92.56 80 ALA A O 1
ATOM 596 N N . SER A 1 81 ? 9.149 -9.898 -1.293 1.00 92.25 81 SER A N 1
ATOM 597 C CA . SER A 1 81 ? 10.049 -10.908 -0.722 1.00 92.25 81 SER A CA 1
ATOM 598 C C . SER A 1 81 ? 9.785 -12.328 -1.227 1.00 92.25 81 SER A C 1
ATOM 600 O O . SER A 1 81 ? 10.722 -13.116 -1.354 1.00 92.25 81 SER A O 1
ATOM 602 N N . LEU A 1 82 ? 8.525 -12.668 -1.504 1.00 93.12 82 LEU A N 1
ATOM 603 C CA . LEU A 1 82 ? 8.119 -13.997 -1.976 1.00 93.12 82 LEU A CA 1
ATOM 604 C C . LEU A 1 82 ? 8.192 -14.153 -3.504 1.00 93.12 82 LEU A C 1
ATOM 606 O O . LEU A 1 82 ? 8.242 -15.280 -3.992 1.00 93.12 82 LEU A O 1
ATOM 610 N N . LEU A 1 83 ? 8.185 -13.048 -4.257 1.00 94.31 83 LEU A N 1
ATOM 611 C CA . LEU A 1 83 ? 8.164 -13.022 -5.728 1.00 94.31 83 LEU A CA 1
ATOM 612 C C . LEU A 1 83 ? 9.465 -12.477 -6.338 1.00 94.31 83 LEU A C 1
ATOM 614 O O . LEU A 1 83 ? 9.457 -11.925 -7.442 1.00 94.31 83 LEU A O 1
ATOM 618 N N . GLN A 1 84 ? 10.591 -12.626 -5.640 1.00 93.31 84 GLN A N 1
ATOM 619 C CA . GLN A 1 84 ? 11.905 -12.312 -6.206 1.00 93.31 84 GLN A CA 1
ATOM 620 C C . GLN A 1 84 ? 12.306 -13.348 -7.259 1.00 93.31 84 GLN A C 1
ATOM 622 O O . GLN A 1 84 ? 11.937 -14.521 -7.184 1.00 93.31 84 GLN A O 1
ATOM 627 N N . ALA A 1 85 ? 13.070 -12.906 -8.251 1.00 91.00 85 ALA A N 1
ATOM 628 C CA . ALA A 1 85 ? 13.636 -13.761 -9.275 1.00 91.00 85 ALA A CA 1
ATOM 629 C C . ALA A 1 85 ? 14.628 -14.753 -8.645 1.00 91.00 85 ALA A C 1
ATOM 631 O O . ALA A 1 85 ? 15.367 -14.422 -7.713 1.00 91.00 85 ALA A O 1
ATOM 632 N N . THR A 1 86 ? 14.636 -15.990 -9.139 1.00 87.88 86 THR A N 1
ATOM 633 C CA . THR A 1 86 ? 15.442 -17.080 -8.566 1.00 87.88 86 THR A CA 1
ATOM 634 C C . THR A 1 86 ? 16.946 -16.844 -8.688 1.00 87.88 86 THR A C 1
ATOM 636 O O . THR A 1 86 ? 17.713 -17.358 -7.878 1.00 87.88 86 THR A O 1
ATOM 639 N N . ASP A 1 87 ? 17.354 -16.061 -9.683 1.00 87.62 87 ASP A N 1
ATOM 640 C CA . ASP A 1 87 ? 18.722 -15.639 -9.980 1.00 87.62 87 ASP A CA 1
ATOM 641 C C . ASP A 1 87 ? 19.150 -14.367 -9.224 1.00 87.62 87 ASP A C 1
ATOM 643 O O . ASP A 1 87 ? 20.301 -13.944 -9.331 1.00 87.62 87 ASP A O 1
ATOM 647 N N . TYR A 1 88 ? 18.263 -13.755 -8.430 1.00 88.50 88 TYR A N 1
ATOM 648 C CA . TYR A 1 88 ? 18.586 -12.528 -7.711 1.00 88.50 88 TYR A CA 1
ATOM 649 C C . TYR A 1 88 ? 19.514 -12.796 -6.505 1.00 88.50 88 TYR A C 1
ATOM 651 O O . TYR A 1 88 ? 19.132 -13.526 -5.582 1.00 88.50 88 TYR A O 1
ATOM 659 N N . PRO A 1 89 ? 20.710 -12.172 -6.443 1.00 84.50 89 PRO A N 1
ATOM 660 C CA . PRO A 1 89 ? 21.715 -12.474 -5.419 1.00 84.50 89 PRO A CA 1
ATOM 661 C C . PRO A 1 89 ? 21.289 -12.066 -4.002 1.00 84.50 89 PRO A C 1
ATOM 663 O O . PRO A 1 89 ? 21.660 -12.723 -3.033 1.00 84.50 89 PRO A O 1
ATOM 666 N N . TYR A 1 90 ? 20.466 -11.021 -3.869 1.00 86.19 90 TYR A N 1
ATOM 667 C CA . TYR A 1 90 ? 20.033 -10.468 -2.578 1.00 86.19 90 TYR A CA 1
ATOM 668 C C . TYR A 1 90 ? 18.613 -10.900 -2.183 1.00 86.19 90 TYR A C 1
ATOM 670 O O . TYR A 1 90 ? 17.885 -10.176 -1.500 1.00 86.19 90 TYR A O 1
ATOM 678 N N . ARG A 1 91 ? 18.184 -12.085 -2.629 1.00 87.81 91 ARG A N 1
ATOM 679 C CA . ARG A 1 91 ? 16.846 -12.616 -2.339 1.00 87.81 91 ARG A CA 1
ATOM 680 C C . ARG A 1 91 ? 16.609 -12.857 -0.848 1.00 87.81 91 ARG A C 1
ATOM 682 O O . ARG A 1 91 ? 17.488 -13.338 -0.129 1.00 87.81 91 ARG A O 1
ATOM 689 N N . MET A 1 92 ? 15.398 -12.534 -0.404 1.00 87.50 92 MET A N 1
ATOM 690 C CA . MET A 1 92 ? 14.886 -12.664 0.957 1.00 87.50 92 MET A CA 1
ATOM 691 C C . MET A 1 92 ? 14.937 -14.111 1.420 1.00 87.50 92 MET A C 1
ATOM 693 O O . MET A 1 92 ? 15.441 -14.399 2.502 1.00 87.50 92 MET A O 1
ATOM 697 N N . TYR A 1 93 ? 14.474 -15.015 0.558 1.00 88.88 93 TYR A N 1
ATOM 698 C CA . TYR A 1 93 ? 14.404 -16.441 0.832 1.00 88.88 93 TYR A CA 1
ATOM 699 C C . TYR A 1 93 ? 15.250 -17.217 -0.180 1.00 88.88 93 TYR A C 1
ATOM 701 O O . TYR A 1 93 ? 14.754 -17.588 -1.244 1.00 88.88 93 TYR A O 1
ATOM 709 N N . PRO A 1 94 ? 16.532 -17.492 0.127 1.00 85.06 94 PRO A N 1
ATOM 710 C CA . PRO A 1 94 ? 17.395 -18.193 -0.807 1.00 85.06 94 PRO A CA 1
ATOM 711 C C . PRO A 1 94 ? 16.921 -19.611 -1.139 1.00 85.06 94 PRO A C 1
ATOM 713 O O . PRO A 1 94 ? 16.992 -20.065 -2.266 1.00 85.06 94 PRO A O 1
ATOM 716 N N . ASN A 1 95 ? 16.353 -20.348 -0.204 1.00 86.44 95 ASN A N 1
ATOM 717 C CA . ASN A 1 95 ? 15.968 -21.729 -0.515 1.00 86.44 95 ASN A CA 1
ATOM 718 C C . ASN A 1 95 ? 14.552 -21.840 -1.104 1.00 86.44 95 ASN A C 1
ATOM 720 O O . ASN A 1 95 ? 14.033 -22.942 -1.246 1.00 86.44 95 ASN A O 1
ATOM 724 N N . LEU A 1 96 ? 13.917 -20.710 -1.435 1.00 87.44 96 LEU A N 1
ATOM 725 C CA . LEU A 1 96 ? 12.570 -20.682 -1.990 1.00 87.44 96 LEU A CA 1
ATOM 726 C C . LEU A 1 96 ? 12.606 -20.963 -3.496 1.00 87.44 96 LEU A C 1
ATOM 728 O O . LEU A 1 96 ? 13.356 -20.334 -4.245 1.00 87.44 96 LEU A O 1
ATOM 732 N N . ILE A 1 97 ? 11.768 -21.901 -3.930 1.00 86.75 97 ILE A N 1
ATOM 733 C CA . ILE A 1 97 ? 11.495 -22.159 -5.347 1.00 86.75 97 ILE A CA 1
ATOM 734 C C . ILE A 1 97 ? 10.589 -21.037 -5.877 1.00 86.75 97 ILE A C 1
ATOM 736 O O . ILE A 1 97 ? 9.850 -20.426 -5.105 1.00 86.75 97 ILE A O 1
ATOM 740 N N . GLU A 1 98 ? 10.630 -20.769 -7.187 1.00 86.19 98 GLU A N 1
ATOM 741 C CA . GLU A 1 98 ? 9.680 -19.857 -7.832 1.00 86.19 98 GLU A CA 1
ATOM 742 C C . GLU A 1 98 ? 8.241 -20.287 -7.503 1.00 86.19 98 GLU A C 1
ATOM 744 O O . GLU A 1 98 ? 7.789 -21.373 -7.875 1.00 86.19 98 GLU A O 1
ATOM 749 N N . LEU A 1 99 ? 7.523 -19.434 -6.773 1.00 88.44 99 LEU A N 1
ATOM 750 C CA . LEU A 1 99 ? 6.137 -19.684 -6.406 1.00 88.44 99 LEU A CA 1
ATOM 751 C C . LEU A 1 99 ? 5.196 -19.246 -7.538 1.00 88.44 99 LEU A C 1
ATOM 753 O O . LEU A 1 99 ? 5.411 -18.198 -8.155 1.00 88.44 99 LEU A O 1
ATOM 757 N N . PRO A 1 100 ? 4.094 -19.978 -7.778 1.00 90.62 100 PRO A N 1
ATOM 758 C CA . PRO A 1 100 ? 2.986 -19.475 -8.578 1.00 90.62 100 PRO A CA 1
ATOM 759 C C . PRO A 1 100 ? 2.482 -18.130 -8.038 1.00 90.62 100 PRO A C 1
ATOM 761 O O . PRO A 1 100 ? 2.262 -17.996 -6.835 1.00 90.62 100 PRO A O 1
ATOM 764 N N . LEU A 1 101 ? 2.225 -17.164 -8.931 1.00 89.62 101 LEU A N 1
ATOM 765 C CA . LEU A 1 101 ? 1.812 -15.791 -8.583 1.00 89.62 101 LEU A CA 1
ATOM 766 C C . LEU A 1 101 ? 0.648 -15.731 -7.583 1.00 89.62 101 LEU A C 1
ATOM 768 O O . LEU A 1 101 ? 0.612 -14.857 -6.722 1.00 89.62 101 LEU A O 1
ATOM 772 N N . ILE A 1 102 ? -0.290 -16.675 -7.677 1.00 91.62 102 ILE A N 1
ATOM 773 C CA . ILE A 1 102 ? -1.480 -16.709 -6.826 1.00 91.62 102 ILE A CA 1
ATOM 774 C C . ILE A 1 102 ? -1.149 -16.929 -5.343 1.00 91.62 102 ILE A C 1
ATOM 776 O O . ILE A 1 102 ? -1.846 -16.398 -4.482 1.00 91.62 102 ILE A O 1
ATOM 780 N N . ILE A 1 103 ? -0.078 -17.667 -5.025 1.00 93.00 103 ILE A N 1
ATOM 781 C CA . ILE A 1 103 ? 0.232 -18.051 -3.643 1.00 93.00 103 ILE A CA 1
ATOM 782 C C . ILE A 1 103 ? 0.666 -16.825 -2.823 1.00 93.00 103 ILE A C 1
ATOM 784 O O . ILE A 1 103 ? 0.021 -16.549 -1.809 1.00 93.00 103 ILE A O 1
ATOM 788 N N . PRO A 1 104 ? 1.670 -16.024 -3.241 1.00 93.44 104 PRO A N 1
ATOM 789 C CA . PRO A 1 104 ? 2.043 -14.823 -2.495 1.00 93.44 104 PRO A CA 1
ATOM 790 C C . PRO A 1 104 ? 0.934 -13.772 -2.436 1.00 93.44 104 PRO A C 1
ATOM 792 O O . PRO A 1 104 ? 0.821 -13.077 -1.426 1.00 93.44 104 PRO A O 1
ATOM 795 N N . ILE A 1 105 ? 0.092 -13.677 -3.474 1.00 92.19 105 ILE A N 1
ATOM 796 C CA . ILE A 1 105 ? -1.076 -12.783 -3.485 1.00 92.19 105 ILE A CA 1
ATOM 797 C C . ILE A 1 105 ? -2.058 -13.189 -2.380 1.00 92.19 105 ILE A C 1
ATOM 799 O O . ILE A 1 105 ? -2.437 -12.347 -1.568 1.00 92.19 105 ILE A O 1
ATOM 803 N N . LEU A 1 106 ? -2.424 -14.471 -2.293 1.00 95.25 106 LEU A N 1
ATOM 804 C CA . LEU A 1 106 ? -3.327 -14.976 -1.253 1.00 95.25 106 LEU A CA 1
ATOM 805 C C . LEU A 1 106 ? -2.754 -14.781 0.153 1.00 95.25 106 LEU A C 1
ATOM 807 O O . LEU A 1 106 ? -3.454 -14.266 1.023 1.00 95.25 106 LEU A O 1
ATOM 811 N N . ILE A 1 107 ? -1.481 -15.127 0.365 1.00 95.25 107 ILE A N 1
ATOM 812 C CA . ILE A 1 107 ? -0.800 -14.930 1.656 1.00 95.25 107 ILE A CA 1
ATOM 813 C C . ILE A 1 107 ? -0.849 -13.454 2.063 1.00 95.25 107 ILE A C 1
ATOM 815 O O . ILE A 1 107 ? -1.219 -13.123 3.190 1.00 95.25 107 ILE A O 1
ATOM 819 N N . THR A 1 108 ? -0.528 -12.562 1.127 1.00 95.12 108 THR A N 1
ATOM 820 C CA . THR A 1 108 ? -0.545 -11.118 1.364 1.00 95.12 108 THR A CA 1
ATOM 821 C C . THR A 1 108 ? -1.949 -10.621 1.703 1.00 95.12 108 THR A C 1
ATOM 823 O O . THR A 1 108 ? -2.113 -9.880 2.670 1.00 95.12 108 THR A O 1
ATOM 826 N N . MET A 1 109 ? -2.974 -11.060 0.965 1.00 94.38 109 MET A N 1
ATOM 827 C CA . MET A 1 109 ? -4.365 -10.688 1.243 1.00 94.38 109 MET A CA 1
ATOM 828 C C . MET A 1 109 ? -4.811 -11.141 2.633 1.00 94.38 109 MET A C 1
ATOM 830 O O . MET A 1 109 ? -5.423 -10.352 3.347 1.00 94.38 109 MET A O 1
ATOM 834 N N . VAL A 1 110 ? -4.472 -12.367 3.043 1.00 96.94 110 VAL A N 1
ATOM 835 C CA . VAL A 1 110 ? -4.808 -12.886 4.380 1.00 96.94 110 VAL A CA 1
ATOM 836 C C . VAL A 1 110 ? -4.146 -12.050 5.474 1.00 96.94 110 VAL A C 1
ATOM 838 O O . VAL A 1 110 ? -4.805 -11.684 6.445 1.00 96.94 110 VAL A O 1
ATOM 841 N N . ILE A 1 111 ? -2.871 -11.691 5.310 1.00 96.31 111 ILE A N 1
ATOM 842 C CA . ILE A 1 111 ? -2.143 -10.887 6.300 1.00 96.31 111 ILE A CA 1
ATOM 843 C C . ILE A 1 111 ? -2.707 -9.462 6.378 1.00 96.31 111 ILE A C 1
ATOM 845 O O . ILE A 1 111 ? -2.950 -8.953 7.473 1.00 96.31 111 ILE A O 1
ATOM 849 N N . CYS A 1 112 ? -2.977 -8.818 5.241 1.00 95.25 112 CYS A N 1
ATOM 850 C CA . CYS A 1 112 ? -3.598 -7.493 5.231 1.00 95.25 112 CYS A CA 1
ATOM 851 C C . CYS A 1 112 ? -5.016 -7.522 5.829 1.00 95.25 112 CYS A C 1
ATOM 853 O O . CYS A 1 112 ? -5.366 -6.640 6.616 1.00 95.25 112 CYS A O 1
ATOM 855 N N . ALA A 1 113 ? -5.809 -8.552 5.514 1.00 94.81 113 ALA A N 1
ATOM 856 C CA . ALA A 1 113 ? -7.143 -8.747 6.077 1.00 94.81 113 ALA A CA 1
ATOM 857 C C . ALA A 1 113 ? -7.095 -8.988 7.589 1.00 94.81 113 ALA A C 1
ATOM 859 O O . ALA A 1 113 ? -7.939 -8.463 8.307 1.00 94.81 113 ALA A O 1
ATOM 860 N N . PHE A 1 114 ? -6.090 -9.713 8.087 1.00 96.25 114 PHE A N 1
ATOM 861 C CA . PHE A 1 114 ? -5.881 -9.905 9.519 1.00 96.25 114 PHE A CA 1
ATOM 862 C C . PHE A 1 114 ? -5.673 -8.570 10.247 1.00 96.25 114 PHE A C 1
ATOM 864 O O . PHE A 1 114 ? -6.351 -8.311 11.238 1.00 96.25 114 PHE A O 1
ATOM 871 N N . PHE A 1 115 ? -4.815 -7.678 9.742 1.00 95.25 115 PHE A N 1
ATOM 872 C CA . PHE A 1 115 ? -4.640 -6.355 10.357 1.00 95.25 115 PHE A CA 1
ATOM 873 C C . PHE A 1 115 ? -5.912 -5.497 10.286 1.00 95.25 115 PHE A C 1
ATOM 875 O O . PHE A 1 115 ? -6.257 -4.826 11.261 1.00 95.25 115 PHE A O 1
ATOM 882 N N . GLY A 1 116 ? -6.643 -5.557 9.169 1.00 93.06 116 GLY A N 1
ATOM 883 C CA . GLY A 1 116 ? -7.951 -4.908 9.043 1.00 93.06 116 GLY A CA 1
ATOM 884 C C . GLY A 1 116 ? -8.973 -5.444 10.052 1.00 93.06 116 GLY A C 1
ATOM 885 O O . GLY A 1 116 ? -9.671 -4.665 10.700 1.00 93.06 116 GLY A O 1
ATOM 886 N N . LEU A 1 117 ? -9.006 -6.764 10.251 1.00 94.44 117 LEU A N 1
ATOM 887 C CA . LEU A 1 117 ? -9.856 -7.430 11.236 1.00 94.44 117 LEU A CA 1
ATOM 888 C C . LEU A 1 117 ? -9.494 -7.005 12.659 1.00 94.44 117 LEU A C 1
ATOM 890 O O . LEU A 1 117 ? -10.389 -6.685 13.433 1.00 94.44 117 LEU A O 1
ATOM 894 N N . VAL A 1 118 ? -8.204 -6.962 13.002 1.00 95.38 118 VAL A N 1
ATOM 895 C CA . VAL A 1 118 ? -7.734 -6.510 14.321 1.00 95.38 118 VAL A CA 1
ATOM 896 C C . VAL A 1 118 ? -8.222 -5.087 14.602 1.00 95.38 118 VAL A C 1
ATOM 898 O O . VAL A 1 118 ? -8.814 -4.850 15.654 1.00 95.38 118 VAL A O 1
ATOM 901 N N . ASN A 1 119 ? -8.069 -4.163 13.648 1.00 94.19 119 ASN A N 1
ATOM 902 C CA . ASN A 1 119 ? -8.613 -2.807 13.777 1.00 94.19 119 ASN A CA 1
ATOM 903 C C . ASN A 1 119 ? -10.138 -2.816 13.953 1.00 94.19 119 ASN A C 1
ATOM 905 O O . ASN A 1 119 ? -10.654 -2.155 14.854 1.00 94.19 119 ASN A O 1
ATOM 909 N N . GLY A 1 120 ? -10.855 -3.588 13.131 1.00 91.81 120 GLY A N 1
ATOM 910 C CA . GLY A 1 120 ? -12.311 -3.712 13.207 1.00 91.81 120 GLY A CA 1
ATOM 911 C C . GLY A 1 120 ? -12.787 -4.244 14.560 1.00 91.81 120 GLY A C 1
ATOM 912 O O . GLY A 1 120 ? -13.715 -3.692 15.142 1.00 91.81 120 GLY A O 1
ATOM 913 N N . VAL A 1 121 ? -12.116 -5.256 15.108 1.00 95.00 121 VAL A N 1
ATOM 914 C CA . VAL A 1 121 ? -12.412 -5.843 16.423 1.00 95.00 121 VAL A CA 1
ATOM 915 C C . VAL A 1 121 ? -12.137 -4.847 17.551 1.00 95.00 121 VAL A C 1
ATOM 917 O O . VAL A 1 121 ? -12.979 -4.680 18.435 1.00 95.00 121 VAL A O 1
ATOM 920 N N . ILE A 1 122 ? -10.995 -4.154 17.519 1.00 95.00 122 ILE A N 1
ATOM 921 C CA . ILE A 1 122 ? -10.634 -3.136 18.519 1.00 95.00 122 ILE A CA 1
ATOM 922 C C . ILE A 1 122 ? -11.673 -2.007 18.549 1.00 95.00 122 ILE A C 1
ATOM 924 O O . ILE A 1 122 ? -12.101 -1.572 19.620 1.00 95.00 122 ILE A O 1
ATOM 928 N N . VAL A 1 123 ? -12.125 -1.557 17.382 1.00 94.31 123 VAL A N 1
ATOM 929 C CA . VAL A 1 123 ? -13.125 -0.490 17.291 1.00 94.31 123 VAL A CA 1
ATOM 930 C C . VAL A 1 123 ? -14.519 -0.992 17.677 1.00 94.31 123 VAL A C 1
ATOM 932 O O . VAL A 1 123 ? -15.184 -0.366 18.500 1.00 94.31 123 VAL A O 1
ATOM 935 N N . ALA A 1 124 ? -14.967 -2.124 17.129 1.00 92.94 124 ALA A N 1
ATOM 936 C CA . ALA A 1 124 ? -16.342 -2.598 17.296 1.00 92.94 124 ALA A CA 1
ATOM 937 C C . ALA A 1 124 ? -16.615 -3.212 18.678 1.00 92.94 124 ALA A C 1
ATOM 939 O O . ALA A 1 124 ? -17.679 -2.984 19.252 1.00 92.94 124 ALA A O 1
ATOM 940 N N . ILE A 1 125 ? -15.669 -3.989 19.218 1.00 95.06 125 ILE A N 1
ATOM 941 C CA . ILE A 1 125 ? -15.856 -4.730 20.475 1.00 95.06 125 ILE A CA 1
ATOM 942 C C . ILE A 1 125 ? -15.306 -3.935 21.656 1.00 95.06 125 ILE A C 1
ATOM 944 O O . ILE A 1 125 ? -16.012 -3.715 22.639 1.00 95.06 125 ILE A O 1
ATOM 948 N N . PHE A 1 126 ? -14.058 -3.473 21.554 1.00 94.31 126 PHE A N 1
ATOM 949 C CA . PHE A 1 126 ? -13.395 -2.757 22.647 1.00 94.31 126 PHE A CA 1
ATOM 950 C C . PHE A 1 126 ? -13.765 -1.269 22.704 1.00 94.31 126 PHE A C 1
ATOM 952 O O . PHE A 1 126 ? -13.379 -0.587 23.652 1.00 94.31 126 PHE A O 1
ATOM 959 N N . LYS A 1 127 ? -14.539 -0.770 21.725 1.00 92.31 127 LYS A N 1
ATOM 960 C CA . LYS A 1 127 ? -15.050 0.611 21.661 1.00 92.31 127 LYS A CA 1
ATOM 961 C C . LYS A 1 127 ? -13.947 1.669 21.747 1.00 92.31 127 LYS A C 1
ATOM 963 O O . LYS A 1 127 ? -14.168 2.774 22.243 1.00 92.31 127 LYS A O 1
ATOM 968 N N . VAL A 1 128 ? -12.751 1.335 21.268 1.00 94.25 128 VAL A N 1
ATOM 969 C CA . VAL A 1 128 ? -11.636 2.280 21.195 1.00 94.25 128 VAL A CA 1
ATOM 970 C C . VAL A 1 128 ? -11.893 3.251 20.038 1.00 94.25 128 VAL A C 1
ATOM 972 O O . VAL A 1 128 ? -12.295 2.806 18.960 1.00 94.25 128 VAL A O 1
ATOM 975 N N . PRO A 1 129 ? -11.635 4.562 20.204 1.00 93.56 129 PRO A N 1
ATOM 976 C CA . PRO A 1 129 ? -11.752 5.517 19.109 1.00 93.56 129 PRO A CA 1
ATOM 977 C C . PRO A 1 129 ? -10.936 5.082 17.870 1.00 93.56 129 PRO A C 1
ATOM 979 O O . PRO A 1 129 ? -9.737 4.810 18.012 1.00 93.56 129 PRO A O 1
ATOM 982 N N . PRO A 1 130 ? -11.525 5.059 16.653 1.00 92.75 130 PRO A N 1
ATOM 983 C CA . PRO A 1 130 ? -10.880 4.540 15.437 1.00 92.75 130 PRO A CA 1
ATOM 984 C C . PRO A 1 130 ? -9.522 5.169 15.123 1.00 92.75 130 PRO A C 1
ATOM 986 O O . PRO A 1 130 ? -8.586 4.484 14.713 1.00 92.75 130 PRO A O 1
ATOM 989 N N . PHE A 1 131 ? -9.391 6.471 15.373 1.00 93.38 131 PHE A N 1
ATOM 990 C CA . PHE A 1 131 ? -8.137 7.194 15.195 1.00 93.38 131 PHE A CA 1
ATOM 991 C C . PHE A 1 131 ? -7.003 6.604 16.047 1.00 93.38 131 PHE A C 1
ATOM 993 O O . PHE A 1 131 ? -5.912 6.366 15.540 1.00 93.38 131 PHE A O 1
ATOM 1000 N N . ILE A 1 132 ? -7.267 6.317 17.327 1.00 94.50 132 ILE A N 1
ATOM 1001 C CA . ILE A 1 132 ? -6.264 5.785 18.262 1.00 94.50 132 ILE A CA 1
ATOM 1002 C C . ILE A 1 132 ? -5.917 4.341 17.896 1.00 94.50 132 ILE A C 1
ATOM 1004 O O . ILE A 1 132 ? -4.739 3.991 17.829 1.00 94.50 132 ILE A O 1
ATOM 1008 N N . ALA A 1 133 ? -6.934 3.519 17.616 1.00 94.88 133 ALA A N 1
ATOM 1009 C CA . ALA A 1 133 ? -6.742 2.123 17.232 1.00 94.88 133 ALA A CA 1
ATOM 1010 C C . ALA A 1 133 ? -5.869 2.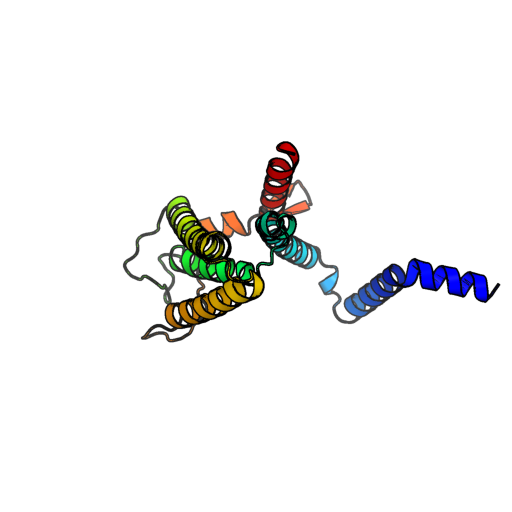004 15.972 1.00 94.88 133 ALA A C 1
ATOM 1012 O O . ALA A 1 133 ? -4.861 1.298 15.965 1.00 94.88 133 ALA A O 1
ATOM 1013 N N . THR A 1 134 ? -6.207 2.757 14.923 1.00 95.75 134 THR A N 1
ATOM 1014 C CA . THR A 1 134 ? -5.497 2.674 13.641 1.00 95.75 134 THR A CA 1
ATOM 1015 C C . THR A 1 134 ? -4.130 3.354 13.680 1.00 95.75 134 THR A C 1
ATOM 1017 O O . THR A 1 134 ? -3.199 2.850 13.057 1.00 95.75 134 THR A O 1
ATOM 1020 N N . LEU A 1 135 ? -3.939 4.421 14.465 1.00 95.56 135 LEU A N 1
ATOM 1021 C CA . LEU A 1 135 ? -2.607 4.988 14.708 1.00 95.56 135 LEU A CA 1
ATOM 1022 C C . LEU A 1 135 ? -1.691 3.987 15.435 1.00 95.56 135 LEU A C 1
ATOM 1024 O O . LEU A 1 135 ? -0.534 3.820 15.049 1.00 95.56 135 LEU A O 1
ATOM 1028 N N . GLY A 1 136 ? -2.206 3.278 16.444 1.00 95.81 136 GLY A N 1
ATOM 1029 C CA . GLY A 1 136 ? -1.461 2.227 17.143 1.00 95.81 136 GLY A CA 1
ATOM 1030 C C . GLY A 1 136 ? -1.039 1.102 16.197 1.00 95.81 136 GLY A C 1
ATOM 1031 O O . GLY A 1 136 ? 0.145 0.772 16.106 1.00 95.81 136 GLY A O 1
ATOM 1032 N N . THR A 1 137 ? -1.984 0.582 15.412 1.00 95.94 137 THR A N 1
ATOM 1033 C CA . THR A 1 137 ? -1.708 -0.440 14.392 1.00 95.94 137 THR A CA 1
ATOM 1034 C C . THR A 1 137 ? -0.714 0.054 13.341 1.00 95.94 137 THR A C 1
ATOM 1036 O O . THR A 1 137 ? 0.188 -0.687 12.961 1.00 95.94 137 THR A O 1
ATOM 1039 N N . MET A 1 138 ? -0.804 1.317 12.915 1.00 96.00 138 MET A N 1
ATOM 1040 C CA . MET A 1 138 ? 0.150 1.932 11.988 1.00 96.00 138 MET A CA 1
ATOM 1041 C C . MET A 1 138 ? 1.591 1.875 12.522 1.00 96.00 138 MET A C 1
ATOM 1043 O O . MET A 1 138 ? 2.504 1.538 11.764 1.00 96.00 138 MET A O 1
ATOM 1047 N N . ILE A 1 139 ? 1.797 2.182 13.808 1.00 96.25 139 ILE A N 1
ATOM 1048 C CA . ILE A 1 139 ? 3.117 2.160 14.460 1.00 96.25 139 ILE A CA 1
ATOM 1049 C C . ILE A 1 139 ? 3.624 0.724 14.619 1.00 96.25 139 ILE A C 1
ATOM 1051 O O . ILE A 1 139 ? 4.777 0.448 14.283 1.00 96.25 139 ILE A O 1
ATOM 1055 N N . ILE A 1 140 ? 2.766 -0.197 15.071 1.00 96.12 140 ILE A N 1
ATOM 1056 C CA . ILE A 1 140 ? 3.106 -1.623 15.209 1.00 96.12 140 ILE A CA 1
ATOM 1057 C C . ILE A 1 140 ? 3.567 -2.177 13.862 1.00 96.12 140 ILE A C 1
ATOM 1059 O O . ILE A 1 140 ? 4.646 -2.752 13.755 1.00 96.12 140 ILE A O 1
ATOM 1063 N N . ILE A 1 141 ? 2.778 -1.943 12.815 1.00 96.00 141 ILE A N 1
ATOM 1064 C CA . ILE A 1 141 ? 3.087 -2.397 11.464 1.00 96.00 141 ILE A CA 1
ATOM 1065 C C . ILE A 1 141 ? 4.394 -1.788 10.952 1.00 96.00 141 ILE A C 1
ATOM 1067 O O . ILE A 1 141 ? 5.192 -2.478 10.318 1.00 96.00 141 ILE A O 1
ATOM 1071 N N . TYR A 1 142 ? 4.623 -0.502 11.210 1.00 94.00 142 TYR A N 1
ATOM 1072 C CA . TYR A 1 142 ? 5.864 0.154 10.820 1.00 94.00 142 TYR A CA 1
ATOM 1073 C C . TYR A 1 142 ? 7.086 -0.508 11.475 1.00 94.00 142 TYR A C 1
ATOM 1075 O O . TYR A 1 142 ? 8.055 -0.809 10.779 1.00 94.00 142 TYR A O 1
ATOM 1083 N N . GLY A 1 143 ? 7.010 -0.807 12.776 1.00 94.19 143 GLY A N 1
ATOM 1084 C CA . GLY A 1 143 ? 8.059 -1.531 13.496 1.00 94.19 143 GLY A CA 1
ATOM 1085 C C . GLY A 1 143 ? 8.266 -2.954 12.972 1.00 94.19 143 GLY A C 1
ATOM 1086 O O . GLY A 1 143 ? 9.399 -3.344 12.700 1.00 94.19 143 GLY A O 1
ATOM 1087 N N . LEU A 1 144 ? 7.179 -3.702 12.750 1.00 93.62 144 LEU A N 1
ATOM 1088 C CA . LEU A 1 144 ? 7.237 -5.058 12.192 1.00 93.62 144 LEU A CA 1
ATOM 1089 C C . LEU A 1 144 ? 7.900 -5.080 10.813 1.00 93.62 144 LEU A C 1
ATOM 1091 O O . LEU A 1 144 ? 8.777 -5.905 10.575 1.00 93.62 144 LEU A O 1
ATOM 1095 N N . ASN A 1 145 ? 7.530 -4.152 9.927 1.00 92.38 145 ASN A N 1
ATOM 1096 C CA . ASN A 1 145 ? 8.180 -4.021 8.625 1.00 92.38 145 ASN A CA 1
ATOM 1097 C C . ASN A 1 145 ? 9.668 -3.713 8.775 1.00 92.38 145 ASN A C 1
ATOM 1099 O O . ASN A 1 145 ? 10.472 -4.356 8.109 1.00 92.38 145 ASN A O 1
ATOM 1103 N N . SER A 1 146 ? 10.029 -2.775 9.658 1.00 91.31 146 SER A N 1
ATOM 1104 C CA . SER A 1 146 ? 11.429 -2.407 9.892 1.00 91.31 146 SER A CA 1
ATOM 1105 C C . SER A 1 146 ? 12.275 -3.602 10.312 1.00 91.31 146 SER A C 1
ATOM 1107 O O . SER A 1 146 ? 13.361 -3.786 9.779 1.00 91.31 146 SER A O 1
ATOM 1109 N N . ILE A 1 147 ? 11.764 -4.430 11.223 1.00 91.38 147 ILE A N 1
ATOM 1110 C CA . ILE A 1 147 ? 12.449 -5.648 11.674 1.00 91.38 147 ILE A CA 1
ATOM 1111 C C . ILE A 1 147 ? 12.496 -6.692 10.551 1.00 91.38 147 ILE A C 1
ATOM 1113 O O . ILE A 1 147 ? 13.469 -7.424 10.423 1.00 91.38 147 ILE A O 1
ATOM 1117 N N . TYR A 1 148 ? 11.450 -6.776 9.728 1.00 90.12 148 TYR A N 1
ATOM 1118 C CA . TYR A 1 148 ? 11.360 -7.784 8.677 1.00 90.12 148 TYR A CA 1
ATOM 1119 C C . TYR A 1 148 ? 12.417 -7.597 7.580 1.00 90.12 148 TYR A C 1
ATOM 1121 O O . TYR A 1 148 ? 13.062 -8.570 7.190 1.00 90.12 148 TYR A O 1
ATOM 1129 N N . PHE A 1 149 ? 12.605 -6.373 7.071 1.00 86.38 149 PHE A N 1
ATOM 1130 C CA . PHE A 1 149 ? 13.605 -6.123 6.023 1.00 86.38 149 PHE A CA 1
ATOM 1131 C C . PHE A 1 149 ? 15.018 -5.859 6.568 1.00 86.38 149 PHE A C 1
ATOM 1133 O O . PHE A 1 149 ? 15.972 -5.909 5.793 1.00 86.38 149 PHE A O 1
ATOM 1140 N N . ASP A 1 150 ? 15.173 -5.599 7.869 1.00 88.81 150 ASP A N 1
ATOM 1141 C CA . ASP A 1 150 ? 16.475 -5.503 8.533 1.00 88.81 150 ASP A CA 1
ATOM 1142 C C . ASP A 1 150 ? 16.959 -6.884 8.988 1.00 88.81 150 ASP A C 1
ATOM 1144 O O . ASP A 1 150 ? 16.733 -7.314 10.121 1.00 88.81 150 ASP A O 1
ATOM 1148 N N . ARG A 1 151 ? 17.601 -7.618 8.070 1.00 79.38 151 ARG A N 1
ATOM 1149 C CA . ARG A 1 151 ? 18.041 -8.996 8.331 1.00 79.38 151 ARG A CA 1
ATOM 1150 C C . ARG A 1 151 ? 19.548 -9.191 8.151 1.00 79.38 151 ARG A C 1
ATOM 1152 O O . ARG A 1 151 ? 20.096 -8.869 7.095 1.00 79.38 151 ARG A O 1
ATOM 1159 N N . PRO A 1 152 ? 20.242 -9.830 9.102 1.00 76.56 152 PRO A N 1
ATOM 1160 C CA . PRO A 1 152 ? 21.598 -10.318 8.869 1.00 76.56 152 PRO A CA 1
ATOM 1161 C C . PRO A 1 152 ? 21.626 -11.397 7.764 1.00 76.56 152 PRO A C 1
ATOM 1163 O O . PRO A 1 152 ? 20.694 -12.201 7.680 1.00 76.56 152 PRO A O 1
ATOM 1166 N N . PRO A 1 153 ? 22.665 -11.463 6.906 1.00 77.69 153 PRO A N 1
ATOM 1167 C CA . PRO A 1 153 ? 23.873 -10.627 6.872 1.00 77.69 153 PRO A CA 1
ATOM 1168 C C . PRO A 1 153 ? 23.748 -9.341 6.028 1.00 77.69 153 PRO A C 1
ATOM 1170 O O . PRO A 1 153 ? 24.710 -8.587 5.941 1.00 77.69 153 PRO A O 1
ATOM 1173 N N . LEU A 1 154 ? 22.609 -9.098 5.372 1.00 78.50 154 LEU A N 1
ATOM 1174 C CA . LEU A 1 154 ? 22.450 -8.020 4.383 1.00 78.50 154 LEU A CA 1
ATOM 1175 C C . LEU A 1 154 ? 22.050 -6.665 4.994 1.00 78.50 154 LEU A C 1
ATOM 1177 O O . LEU A 1 154 ? 22.233 -5.633 4.352 1.00 78.50 154 LEU A O 1
ATOM 1181 N N . GLY A 1 155 ? 21.552 -6.668 6.232 1.00 82.62 155 GLY A N 1
ATOM 1182 C CA . GLY A 1 155 ? 21.027 -5.494 6.928 1.00 82.62 155 GLY A CA 1
ATOM 1183 C C . GLY A 1 155 ? 19.752 -4.946 6.283 1.00 82.62 155 GLY A C 1
ATOM 1184 O O . GLY A 1 155 ? 19.152 -5.577 5.410 1.00 82.62 155 GLY A O 1
ATOM 1185 N N . ALA A 1 156 ? 19.343 -3.755 6.714 1.00 83.69 156 ALA A N 1
ATOM 1186 C CA . ALA A 1 156 ? 18.205 -3.033 6.157 1.00 83.69 156 ALA A CA 1
ATOM 1187 C C . ALA A 1 156 ? 18.446 -2.631 4.692 1.00 83.69 156 ALA A C 1
ATOM 1189 O O . ALA A 1 156 ? 19.174 -1.678 4.403 1.00 83.69 156 ALA A O 1
ATOM 1190 N N . GLN A 1 157 ? 17.808 -3.339 3.757 1.00 83.25 157 GLN A N 1
ATOM 1191 C CA . GLN A 1 157 ? 17.916 -3.067 2.321 1.00 83.25 157 GLN A CA 1
ATOM 1192 C C . GLN A 1 157 ? 16.551 -3.069 1.618 1.00 83.25 157 GLN A C 1
ATOM 1194 O O . GLN A 1 157 ? 15.631 -3.771 2.046 1.00 83.25 157 GLN A O 1
ATOM 1199 N N . PRO A 1 158 ? 16.406 -2.326 0.503 1.00 85.31 158 PRO A N 1
ATOM 1200 C CA . PRO A 1 158 ? 15.221 -2.415 -0.342 1.00 85.31 158 PRO A CA 1
ATOM 1201 C C . PRO A 1 158 ? 15.046 -3.823 -0.925 1.00 85.31 158 PRO A C 1
ATOM 1203 O O . PRO A 1 158 ? 15.991 -4.422 -1.443 1.00 85.31 158 PRO A O 1
ATOM 1206 N N . ILE A 1 159 ? 13.814 -4.333 -0.911 1.00 88.81 159 ILE A N 1
ATOM 1207 C CA . ILE A 1 159 ? 13.485 -5.632 -1.506 1.00 88.81 159 ILE A CA 1
ATOM 1208 C C . ILE A 1 159 ? 13.268 -5.438 -3.010 1.00 88.81 159 ILE A C 1
ATOM 1210 O O . ILE A 1 159 ? 12.217 -4.976 -3.452 1.00 88.81 159 ILE A O 1
ATOM 1214 N N . GLY A 1 160 ? 14.308 -5.744 -3.786 1.00 88.31 160 GLY A N 1
ATOM 1215 C CA . GLY A 1 160 ? 14.328 -5.632 -5.246 1.00 88.31 160 GLY A CA 1
ATOM 1216 C C . GLY A 1 160 ? 14.377 -6.981 -5.965 1.00 88.31 160 GLY A C 1
ATOM 1217 O O . GLY A 1 160 ? 14.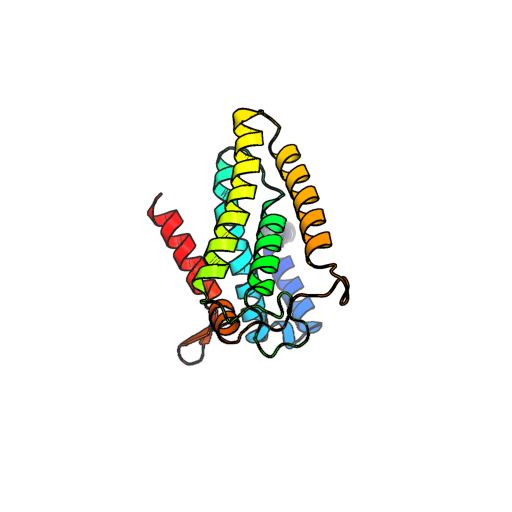172 -8.032 -5.364 1.00 88.31 160 GLY A O 1
ATOM 1218 N N . GLY A 1 161 ? 14.677 -6.951 -7.265 1.00 89.12 161 GLY A N 1
ATOM 1219 C CA . GLY A 1 161 ? 14.899 -8.171 -8.049 1.00 89.12 161 GLY A CA 1
ATOM 1220 C C . GLY A 1 161 ? 13.643 -9.012 -8.243 1.00 89.12 161 GLY A C 1
ATOM 1221 O O . GLY A 1 161 ? 13.674 -10.218 -8.045 1.00 89.12 161 GLY A O 1
ATOM 1222 N N . LEU A 1 162 ? 12.523 -8.376 -8.576 1.00 91.75 162 LEU A N 1
ATOM 1223 C CA . LEU A 1 162 ? 11.237 -9.043 -8.767 1.00 91.75 162 LEU A CA 1
ATOM 1224 C C . LEU A 1 162 ? 11.230 -9.926 -10.022 1.00 91.75 162 LEU A C 1
ATOM 1226 O O . LEU A 1 162 ? 11.773 -9.550 -11.062 1.00 91.75 162 LEU A O 1
ATOM 1230 N N . ALA A 1 163 ? 10.564 -11.078 -9.945 1.00 90.75 163 ALA A N 1
ATOM 1231 C CA . ALA A 1 163 ? 10.412 -11.984 -11.075 1.00 90.75 163 ALA A CA 1
ATOM 1232 C C . ALA A 1 163 ? 9.681 -11.300 -12.243 1.00 90.75 163 ALA A C 1
ATOM 1234 O O . ALA A 1 163 ? 8.660 -10.633 -12.051 1.00 90.75 163 ALA A O 1
ATOM 1235 N N . LYS A 1 164 ? 10.148 -11.528 -13.480 1.00 88.75 164 LYS A N 1
ATOM 1236 C CA . LYS A 1 164 ? 9.592 -10.887 -14.689 1.00 88.75 164 LYS A CA 1
ATOM 1237 C C . LYS A 1 164 ? 8.091 -11.131 -14.862 1.00 88.75 164 LYS A C 1
ATOM 1239 O O . LYS A 1 164 ? 7.373 -10.251 -15.327 1.00 88.75 164 LYS A O 1
ATOM 1244 N N . LYS A 1 165 ? 7.596 -12.307 -14.465 1.00 88.06 165 LYS A N 1
ATOM 1245 C CA . LYS A 1 165 ? 6.157 -12.621 -14.490 1.00 88.06 165 LYS A CA 1
ATOM 1246 C C . LYS A 1 165 ? 5.357 -11.678 -13.588 1.00 88.06 165 LYS A C 1
ATOM 1248 O O . LYS A 1 165 ? 4.306 -11.202 -13.999 1.00 88.06 165 LYS A O 1
ATOM 1253 N N . PHE A 1 166 ? 5.866 -11.378 -12.393 1.00 88.81 166 PHE A N 1
ATOM 1254 C CA . PHE A 1 166 ? 5.216 -10.463 -11.457 1.00 88.81 166 PHE A CA 1
ATOM 1255 C C . PHE A 1 166 ? 5.290 -9.014 -11.939 1.00 88.81 166 PHE A C 1
ATOM 1257 O O . PHE A 1 166 ? 4.271 -8.328 -11.967 1.00 88.81 166 PHE A O 1
ATOM 1264 N N . THR A 1 167 ? 6.462 -8.557 -12.393 1.00 88.69 167 THR A N 1
ATOM 1265 C CA . THR A 1 167 ? 6.598 -7.185 -12.909 1.00 88.69 167 THR A CA 1
ATOM 1266 C C . THR A 1 167 ? 5.742 -6.960 -14.150 1.00 88.69 167 THR A C 1
ATOM 1268 O O . THR A 1 167 ? 5.073 -5.940 -14.233 1.00 88.69 167 THR A O 1
ATOM 1271 N N . THR A 1 168 ? 5.657 -7.933 -15.062 1.00 87.62 168 TH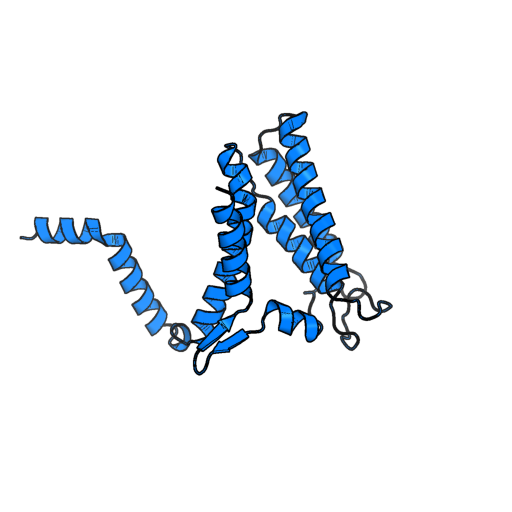R A N 1
ATOM 1272 C CA . THR A 1 168 ? 4.770 -7.853 -16.238 1.00 87.62 168 THR A CA 1
ATOM 1273 C C . THR A 1 168 ? 3.291 -7.851 -15.838 1.00 87.62 168 THR A C 1
ATOM 1275 O O . THR A 1 168 ? 2.491 -7.153 -16.448 1.00 87.62 168 THR A O 1
ATOM 1278 N N . PHE A 1 169 ? 2.911 -8.597 -14.797 1.00 88.56 169 PHE A N 1
ATOM 1279 C CA . PHE A 1 169 ? 1.531 -8.633 -14.304 1.00 88.56 169 PHE A CA 1
ATOM 1280 C C . PHE A 1 169 ? 1.083 -7.308 -13.659 1.00 88.56 169 PHE A C 1
ATOM 1282 O O . PHE A 1 169 ? -0.072 -6.909 -13.820 1.00 88.56 169 PHE A O 1
ATOM 1289 N N . VAL A 1 170 ? 1.984 -6.629 -12.938 1.00 84.88 170 VAL A N 1
ATOM 1290 C CA . VAL A 1 170 ? 1.672 -5.395 -12.189 1.00 84.88 170 VAL A CA 1
ATOM 1291 C C . VAL A 1 170 ? 1.962 -4.125 -12.993 1.00 84.88 170 VAL A C 1
ATOM 1293 O O . VAL A 1 170 ? 1.157 -3.199 -12.983 1.00 84.88 170 VAL A O 1
ATOM 1296 N N . GLN A 1 171 ? 3.113 -4.060 -13.663 1.00 83.19 171 GLN A N 1
ATOM 1297 C CA . GLN A 1 171 ? 3.607 -2.873 -14.378 1.00 83.19 171 GLN A CA 1
ATOM 1298 C C . GLN A 1 171 ? 3.444 -2.973 -15.900 1.00 83.19 171 GLN A C 1
ATOM 1300 O O . GLN A 1 171 ? 3.849 -2.055 -16.609 1.00 83.19 171 GLN A O 1
ATOM 1305 N N . GLY A 1 172 ? 2.896 -4.081 -16.405 1.00 84.31 172 GLY A N 1
ATOM 1306 C CA . GLY A 1 172 ? 2.631 -4.249 -17.828 1.00 84.31 172 GLY A CA 1
ATOM 1307 C C . GLY A 1 172 ? 1.552 -3.302 -18.348 1.00 84.31 172 GLY A C 1
ATOM 1308 O O . GLY A 1 172 ? 0.756 -2.743 -17.585 1.00 84.31 172 GLY A O 1
ATOM 1309 N N . ASP A 1 173 ? 1.524 -3.170 -19.671 1.00 83.19 173 ASP A N 1
ATOM 1310 C CA . ASP A 1 173 ? 0.609 -2.283 -20.378 1.00 83.19 173 ASP A CA 1
ATOM 1311 C C . ASP A 1 173 ? -0.189 -3.030 -21.423 1.00 83.19 173 ASP A C 1
ATOM 1313 O O . ASP A 1 173 ? 0.310 -3.922 -22.115 1.00 83.19 173 ASP A O 1
ATOM 1317 N N . LEU A 1 174 ? -1.426 -2.581 -21.583 1.00 81.69 174 LEU A N 1
ATOM 1318 C CA . LEU A 1 174 ? -2.215 -2.886 -22.751 1.00 81.69 174 LEU A CA 1
ATOM 1319 C C . LEU A 1 174 ? -1.836 -1.893 -23.851 1.00 81.69 174 LEU A C 1
ATOM 1321 O O . LEU A 1 174 ? -2.071 -0.691 -23.721 1.00 81.69 174 LEU A O 1
ATOM 1325 N N . ILE A 1 175 ? -1.256 -2.405 -24.932 1.00 81.31 175 ILE A N 1
ATOM 1326 C CA . ILE A 1 175 ? -0.894 -1.606 -26.102 1.00 81.31 175 ILE A CA 1
ATOM 1327 C C . ILE A 1 175 ? -2.114 -1.544 -27.028 1.00 81.31 175 ILE A C 1
ATOM 1329 O O . ILE A 1 175 ? -2.462 -2.534 -27.676 1.00 81.31 175 ILE A O 1
ATOM 1333 N N . LEU A 1 176 ? -2.775 -0.386 -27.089 1.00 75.75 176 LEU A N 1
ATOM 1334 C CA . LEU A 1 176 ? -3.850 -0.092 -28.040 1.00 75.75 176 LEU A CA 1
ATOM 1335 C C . LEU A 1 176 ? -3.318 0.872 -29.111 1.00 75.75 176 LEU A C 1
ATOM 1337 O O . LEU A 1 176 ? -3.422 2.094 -28.993 1.00 75.75 176 LEU A O 1
ATOM 1341 N N . GLY A 1 177 ? -2.710 0.319 -30.162 1.00 78.19 177 GLY A N 1
ATOM 1342 C CA . GLY A 1 177 ? -2.089 1.118 -31.223 1.00 78.19 177 GLY A CA 1
ATOM 1343 C C . GLY A 1 177 ? -0.967 2.002 -30.669 1.00 78.19 177 GLY A C 1
ATOM 1344 O O . GLY A 1 177 ? 0.058 1.487 -30.239 1.00 78.19 177 GLY A O 1
ATOM 1345 N N . SER A 1 178 ? -1.169 3.322 -30.672 1.00 73.06 178 SER A N 1
ATOM 1346 C CA . SER A 1 178 ? -0.206 4.323 -30.179 1.00 73.06 178 SER A CA 1
ATOM 1347 C C . SER A 1 178 ? -0.308 4.617 -28.675 1.00 73.06 178 SER A C 1
ATOM 1349 O O . SER A 1 178 ? 0.485 5.407 -28.165 1.00 73.06 178 SER A O 1
ATOM 1351 N N . PHE A 1 179 ? -1.298 4.053 -27.976 1.00 72.25 179 PHE A N 1
ATOM 1352 C CA . PHE A 1 179 ? -1.540 4.317 -26.557 1.00 72.25 179 PHE A CA 1
ATOM 1353 C C . PHE A 1 179 ? -1.188 3.101 -25.699 1.00 72.25 179 PHE A C 1
ATOM 1355 O O . PHE A 1 179 ? -1.715 2.008 -25.901 1.00 72.25 179 PHE A O 1
ATOM 1362 N N . GLU A 1 180 ? -0.332 3.315 -24.701 1.00 80.12 180 GLU A N 1
ATOM 1363 C CA . GLU A 1 180 ? -0.007 2.333 -23.666 1.00 80.12 180 GLU A CA 1
ATOM 1364 C C . GLU A 1 180 ? -0.830 2.628 -22.411 1.00 80.12 180 GLU A C 1
ATOM 1366 O O . GLU A 1 180 ? -0.661 3.672 -21.774 1.00 80.12 180 GLU A O 1
ATOM 1371 N N . ILE A 1 181 ? -1.737 1.718 -22.055 1.00 83.81 181 ILE A N 1
ATOM 1372 C CA . ILE A 1 181 ? -2.572 1.847 -20.858 1.00 83.81 181 ILE A CA 1
ATOM 1373 C C . ILE A 1 181 ? -2.053 0.872 -19.792 1.00 83.81 181 ILE A C 1
ATOM 1375 O O . ILE A 1 181 ? -2.157 -0.340 -19.996 1.00 83.81 181 ILE A O 1
ATOM 1379 N N . PRO A 1 182 ? -1.555 1.358 -18.639 1.00 87.00 182 PRO A N 1
ATOM 1380 C CA . PRO A 1 182 ? -1.131 0.497 -17.539 1.00 87.00 182 PRO A CA 1
ATOM 1381 C C . PRO A 1 182 ? -2.238 -0.443 -17.071 1.00 87.00 182 PRO A C 1
ATOM 1383 O O . PRO A 1 182 ? -3.367 -0.004 -16.818 1.00 87.00 182 PRO A O 1
ATOM 1386 N N . TYR A 1 183 ? -1.906 -1.716 -16.845 1.00 87.94 183 TYR A N 1
ATOM 1387 C CA . TYR A 1 183 ? -2.858 -2.699 -16.313 1.00 87.94 183 TYR A CA 1
ATOM 1388 C C . TYR A 1 183 ? -3.477 -2.271 -14.978 1.00 87.94 183 TYR A C 1
ATOM 1390 O O . TYR A 1 183 ? -4.650 -2.543 -14.732 1.00 87.94 183 TYR A O 1
ATOM 1398 N N . LEU A 1 184 ? -2.745 -1.518 -14.151 1.00 87.75 184 LEU A N 1
ATOM 1399 C CA . LEU A 1 184 ? -3.272 -0.973 -12.898 1.00 87.75 184 LEU A CA 1
ATOM 1400 C C . LEU A 1 184 ? -4.489 -0.057 -13.098 1.00 87.75 184 LEU A C 1
ATOM 1402 O O . LEU A 1 184 ? -5.403 -0.109 -12.282 1.00 87.75 184 LEU A O 1
ATOM 1406 N N . ILE A 1 185 ? -4.563 0.709 -14.192 1.00 88.25 185 ILE A N 1
ATOM 1407 C CA . ILE A 1 185 ? -5.746 1.536 -14.498 1.00 88.25 185 ILE A CA 1
ATOM 1408 C C . ILE A 1 185 ? -6.955 0.644 -14.800 1.00 88.25 185 ILE A C 1
ATOM 1410 O O . ILE A 1 185 ? -8.076 0.924 -14.363 1.00 88.25 185 ILE A O 1
ATOM 1414 N N . ILE A 1 186 ? -6.726 -0.448 -15.532 1.00 88.06 186 ILE A N 1
ATOM 1415 C CA . ILE A 1 186 ? -7.760 -1.430 -15.869 1.00 88.06 186 ILE A CA 1
ATOM 1416 C C . ILE A 1 186 ? -8.270 -2.092 -14.586 1.00 88.06 186 ILE A C 1
ATOM 1418 O O . ILE A 1 186 ? -9.478 -2.106 -14.349 1.00 88.06 186 ILE A O 1
ATOM 1422 N N . TYR A 1 187 ? -7.367 -2.557 -13.717 1.00 89.88 187 TYR A N 1
ATOM 1423 C CA . TYR A 1 187 ? -7.732 -3.133 -12.420 1.00 89.88 187 TYR A CA 1
ATOM 1424 C C . TYR A 1 187 ? -8.519 -2.141 -11.561 1.00 89.88 187 TYR A C 1
ATOM 1426 O O . TYR A 1 187 ? -9.576 -2.496 -11.043 1.00 89.88 187 TYR A O 1
ATOM 1434 N N . THR A 1 188 ? -8.076 -0.884 -11.462 1.00 89.44 188 THR A N 1
ATOM 1435 C CA . THR A 1 188 ? -8.806 0.157 -10.725 1.00 89.44 188 THR A CA 1
ATOM 1436 C C . THR A 1 188 ? -10.205 0.379 -11.297 1.00 89.44 188 THR A C 1
ATOM 1438 O O . THR A 1 188 ? -11.163 0.477 -10.535 1.00 89.44 188 THR A O 1
ATOM 1441 N N . THR A 1 189 ? -10.358 0.411 -12.621 1.00 89.62 189 THR A N 1
ATOM 1442 C CA . THR A 1 189 ? -11.662 0.615 -13.272 1.00 89.62 189 THR A CA 1
ATOM 1443 C C . THR A 1 189 ? -12.606 -0.560 -13.022 1.00 89.62 189 THR A C 1
ATOM 1445 O O . THR A 1 189 ? -13.782 -0.345 -12.731 1.00 89.62 189 THR A O 1
ATOM 1448 N N . ILE A 1 190 ? -12.096 -1.796 -13.061 1.00 90.81 190 ILE A N 1
ATOM 1449 C CA . ILE A 1 190 ? -12.859 -2.996 -12.690 1.00 90.81 190 ILE A CA 1
ATOM 1450 C C . ILE A 1 190 ? -13.312 -2.904 -11.229 1.00 90.81 190 ILE A C 1
ATOM 1452 O O . ILE A 1 190 ? -14.491 -3.102 -10.945 1.00 90.81 190 ILE A O 1
ATOM 1456 N N . VAL A 1 191 ? -12.410 -2.551 -10.308 1.00 88.81 191 VAL A N 1
ATOM 1457 C CA . VAL A 1 191 ? -12.732 -2.408 -8.877 1.00 88.81 191 VAL A CA 1
ATOM 1458 C C . VAL A 1 191 ? -13.803 -1.337 -8.656 1.00 88.81 191 VAL A C 1
ATOM 1460 O O . VAL A 1 191 ? -14.771 -1.584 -7.937 1.00 88.81 191 VAL A O 1
ATOM 1463 N N . ILE A 1 192 ? -13.687 -0.177 -9.312 1.00 89.69 192 ILE A N 1
ATOM 1464 C CA . ILE A 1 192 ? -14.715 0.874 -9.272 1.00 89.69 192 ILE A CA 1
ATOM 1465 C C . ILE A 1 192 ? -16.053 0.335 -9.790 1.00 89.69 192 ILE A C 1
ATOM 1467 O O . ILE A 1 192 ? -17.086 0.559 -9.160 1.00 89.69 192 ILE A O 1
ATOM 1471 N N . GLY A 1 193 ? -16.038 -0.378 -10.919 1.00 88.81 193 GLY A N 1
ATOM 1472 C CA . GLY A 1 193 ? -17.230 -0.970 -11.521 1.00 88.81 193 GLY A CA 1
ATOM 1473 C C . GLY A 1 193 ? -17.931 -1.962 -10.594 1.00 88.81 193 GLY A C 1
ATOM 1474 O O . GLY A 1 193 ? -19.147 -1.895 -10.452 1.00 88.81 193 GLY A O 1
ATOM 1475 N N . ILE A 1 194 ? -17.175 -2.825 -9.911 1.00 87.88 194 ILE A N 1
ATOM 1476 C CA . ILE A 1 194 ? -17.713 -3.803 -8.952 1.00 87.88 194 ILE A CA 1
ATOM 1477 C C . ILE A 1 194 ? -18.341 -3.102 -7.744 1.00 87.88 194 ILE A C 1
ATOM 1479 O O . ILE A 1 194 ? -19.445 -3.453 -7.335 1.00 87.88 194 ILE A O 1
ATOM 1483 N N . ILE A 1 195 ? -17.661 -2.103 -7.175 1.00 84.06 195 ILE A N 1
ATOM 1484 C CA . ILE A 1 195 ? -18.164 -1.386 -5.994 1.00 84.06 195 ILE A CA 1
ATOM 1485 C C . ILE A 1 195 ? -19.432 -0.601 -6.344 1.00 84.06 195 ILE A C 1
ATOM 1487 O O . ILE A 1 195 ? -20.423 -0.669 -5.621 1.00 84.06 195 ILE A O 1
ATOM 1491 N N . ARG A 1 196 ? -19.424 0.103 -7.480 1.00 79.69 196 ARG A N 1
ATOM 1492 C CA . ARG A 1 196 ? -20.567 0.899 -7.936 1.00 79.69 196 ARG A CA 1
ATOM 1493 C C . ARG A 1 196 ? -21.735 0.038 -8.419 1.00 79.69 196 ARG A C 1
ATOM 1495 O O . ARG A 1 196 ? -22.872 0.429 -8.213 1.00 79.69 196 ARG A O 1
ATOM 1502 N N . GLY A 1 197 ? -21.478 -1.099 -9.066 1.00 67.69 197 GLY A N 1
ATOM 1503 C CA . GLY A 1 197 ? -22.524 -1.992 -9.578 1.00 67.69 197 GLY A CA 1
ATOM 1504 C C . GLY A 1 197 ? -23.340 -2.693 -8.487 1.00 67.69 197 GLY A C 1
ATOM 1505 O O . GLY A 1 197 ? -24.427 -3.181 -8.771 1.00 67.69 197 GLY A O 1
ATOM 1506 N N . ASN A 1 198 ? -22.832 -2.713 -7.251 1.00 57.88 198 ASN A N 1
ATOM 1507 C CA . ASN A 1 198 ? -23.510 -3.256 -6.074 1.00 57.88 198 ASN A CA 1
ATOM 1508 C C . ASN A 1 198 ? -24.198 -2.176 -5.206 1.00 57.88 198 ASN A C 1
ATOM 1510 O O . ASN A 1 198 ? -24.661 -2.502 -4.113 1.00 57.88 198 ASN A O 1
ATOM 1514 N N . SER A 1 199 ? -24.219 -0.910 -5.653 1.00 51.69 199 SER A N 1
ATOM 1515 C CA . SER A 1 199 ? -24.891 0.232 -4.998 1.00 51.69 199 SER A CA 1
ATOM 1516 C C . SER A 1 199 ? -26.180 0.598 -5.725 1.00 51.69 199 SER A C 1
ATOM 1518 O O . SER A 1 199 ? -27.151 0.968 -5.033 1.00 51.69 199 SER A O 1
#

pLDDT: mean 88.7, std 6.51, range [51.69, 96.94]

Sequence (199 aa):
MIKQITNWVMNNAIYLVLVLLLIAITVISPDFLTVNNFRLILTQASTRIIIALGVGGILITQGTDLSAGRIVGVGAVLSASLLQATDYPYRMYPNLIELPLIIPILITMVICAFFGLVNGVIVAIFKVPPFIATLGTMIIIYGLNSIYFDRPPLGAQPIGGLAKKFTTFVQGDLILGSFEIPYLIIYTTIVIGIIRGNS

Secondary structure (DSSP, 8-state):
-HHHHHHHHHHTHHHHHHHHHHHHHHHH-GGGGSHHHHHHHHHHHHHHHHHHHHHHHHHHTT---SSHHHHHHHHHHHHHHHSB-TT-TT-S-TT-----THHHHHHHHHHHHHHHHHHHHHHHTT---HHHHHHHHHHHHHHHHHHHHEETTTEE-----B-HHHHHHHH-EEEETTEEEEHHHHHHHHHHHHHHHT-